Protein AF-A0A2E5C5V2-F1 (afdb_monomer_lite)

Foldseek 3Di:
DALVVLQVVCVVVQWHWAQDLLFTAIDHPDDDPPVSVVVCVVCVVRNSVVRVVVVVVQQDDPQLLVLLVVVCVLVVPPDPVVSVVLSVCVSVDVVSSVVSVVVSVVVVDDDDDDPDDDHDHPPPVPPPLCVLPPPAPDDPVRVVVLVVLCPPDRSVVSNVLSPQLSVQLCVQLVVDPDVVCSNVRSNVRSVVVSVVVSVVVVVVVDDDDDD

Secondary structure (DSSP, 8-state):
--HHHHHHHHHHTT-EEEEETTEEEEE-SSPPPHHHHHHHHHTHHHHHHHHHHHHTTSSS-HHHHHHHHHHHHHTT---HHHHHHHHHHHHH-HHHHHHHHHHHHHTT-------------S------GGGGGTTS---HHHHHHHHHHHTT--HHHHHHHHHHHHHHHHHHHHH-SSGGGHHHHHHHHHHHHHHHHHHHHHHTT------

Radius of gyration: 23.19 Å; chains: 1; bounding box: 58×65×53 Å

pLDDT: mean 73.58, std 15.66, range [34.28, 95.38]

Structure (mmCIF, N/CA/C/O backbone):
data_AF-A0A2E5C5V2-F1
#
_entry.id   AF-A0A2E5C5V2-F1
#
loop_
_atom_site.group_PDB
_atom_site.id
_atom_site.type_symbol
_atom_site.label_atom_id
_atom_site.label_alt_id
_atom_site.label_comp_id
_atom_site.label_asym_id
_atom_site.label_entity_id
_atom_site.label_seq_id
_atom_site.pdbx_PDB_ins_code
_atom_site.Cartn_x
_atom_site.Cartn_y
_atom_site.Cartn_z
_atom_site.occupancy
_atom_site.B_iso_or_equiv
_atom_site.auth_seq_id
_atom_site.auth_comp_id
_atom_site.auth_asym_id
_atom_site.auth_atom_id
_atom_site.pdbx_PDB_model_num
ATOM 1 N N . MET A 1 1 ? 13.214 -17.938 -28.713 1.00 65.00 1 MET A N 1
ATOM 2 C CA . MET A 1 1 ? 13.436 -16.474 -28.648 1.00 65.00 1 MET A CA 1
ATOM 3 C C . MET A 1 1 ? 14.375 -16.222 -27.473 1.00 65.00 1 MET A C 1
ATOM 5 O O . MET A 1 1 ? 14.257 -16.965 -26.513 1.00 65.00 1 MET A O 1
ATOM 9 N N . SER A 1 2 ? 15.352 -15.311 -27.547 1.00 83.56 2 SER A N 1
ATOM 10 C CA . SER A 1 2 ? 16.308 -15.123 -26.435 1.00 83.56 2 SER A CA 1
ATOM 11 C C . SER A 1 2 ? 15.702 -14.307 -25.287 1.00 83.56 2 SER A C 1
ATOM 13 O O . SER A 1 2 ? 14.801 -13.499 -25.514 1.00 83.56 2 SER A O 1
ATOM 15 N N . ALA A 1 3 ? 16.231 -14.468 -24.069 1.00 80.06 3 ALA A N 1
ATOM 16 C CA . ALA A 1 3 ? 15.817 -13.693 -22.896 1.00 80.06 3 ALA A CA 1
ATOM 17 C C . ALA A 1 3 ? 15.860 -12.170 -23.133 1.00 80.06 3 ALA A C 1
ATOM 19 O O . ALA A 1 3 ? 14.873 -11.489 -22.871 1.00 80.06 3 ALA A O 1
ATOM 20 N N . GLN A 1 4 ? 16.944 -11.636 -23.716 1.00 78.81 4 GLN A N 1
ATOM 21 C CA . GLN A 1 4 ? 17.020 -10.217 -24.099 1.00 78.81 4 GLN A CA 1
ATOM 22 C C . GLN A 1 4 ? 15.930 -9.801 -25.095 1.00 78.81 4 GLN A C 1
ATOM 24 O O . GLN A 1 4 ? 15.395 -8.703 -24.982 1.00 78.81 4 GLN A O 1
ATOM 29 N N . ALA A 1 5 ? 15.587 -10.655 -26.063 1.00 84.19 5 ALA A N 1
ATOM 30 C CA . ALA A 1 5 ? 14.546 -10.337 -27.036 1.00 84.19 5 ALA A CA 1
ATOM 31 C C . ALA A 1 5 ? 13.152 -10.300 -26.391 1.00 84.19 5 ALA A C 1
ATOM 33 O O . ALA A 1 5 ? 12.324 -9.489 -26.794 1.00 84.19 5 ALA A O 1
ATOM 34 N N . LEU A 1 6 ? 12.899 -11.135 -25.378 1.00 84.88 6 LEU A N 1
ATOM 35 C CA . LEU A 1 6 ? 11.653 -11.116 -24.604 1.00 84.88 6 LEU A CA 1
ATOM 36 C C . LEU A 1 6 ? 11.567 -9.903 -23.673 1.00 84.88 6 LEU A C 1
ATOM 38 O O . LEU A 1 6 ? 10.506 -9.290 -23.583 1.00 84.88 6 LEU A O 1
ATOM 42 N N . ILE A 1 7 ? 12.681 -9.510 -23.050 1.00 83.62 7 ILE A N 1
ATOM 43 C CA . ILE A 1 7 ? 12.764 -8.275 -22.257 1.00 83.62 7 ILE A CA 1
ATOM 44 C C . ILE A 1 7 ? 12.484 -7.058 -23.151 1.00 83.62 7 ILE A C 1
ATOM 46 O O . ILE A 1 7 ? 11.590 -6.275 -22.849 1.00 83.62 7 ILE A O 1
ATOM 50 N N . ALA A 1 8 ? 13.143 -6.959 -24.309 1.00 83.88 8 ALA A N 1
ATOM 51 C CA . ALA A 1 8 ? 12.910 -5.876 -25.265 1.00 83.88 8 ALA A CA 1
ATOM 52 C C . ALA A 1 8 ? 11.478 -5.882 -25.840 1.00 83.88 8 ALA A C 1
ATOM 54 O O . ALA A 1 8 ? 10.891 -4.824 -26.067 1.00 83.88 8 ALA A O 1
ATOM 55 N N . LYS A 1 9 ? 10.886 -7.066 -26.063 1.00 84.94 9 LYS A N 1
ATOM 56 C CA . LYS A 1 9 ? 9.483 -7.209 -26.493 1.00 84.94 9 LYS A CA 1
ATOM 57 C C . LYS A 1 9 ? 8.515 -6.698 -25.422 1.00 84.94 9 LYS A C 1
ATOM 59 O O . LYS A 1 9 ? 7.546 -6.031 -25.776 1.00 84.94 9 LYS A O 1
ATOM 64 N N . ALA A 1 10 ? 8.775 -6.980 -24.145 1.00 81.25 10 ALA A N 1
ATOM 65 C CA . ALA A 1 10 ? 7.986 -6.457 -23.033 1.00 81.25 10 ALA A CA 1
ATOM 66 C C . ALA A 1 10 ? 8.118 -4.926 -22.927 1.00 81.25 10 ALA A C 1
ATOM 68 O O . ALA A 1 10 ? 7.105 -4.226 -22.872 1.00 81.25 10 ALA A O 1
ATOM 69 N N . GLU A 1 11 ? 9.337 -4.387 -23.022 1.00 81.56 11 GLU A N 1
ATOM 70 C CA . GLU A 1 11 ? 9.588 -2.939 -22.988 1.00 81.56 11 GLU A CA 1
ATOM 71 C C . GLU A 1 11 ? 8.891 -2.200 -24.138 1.00 81.56 11 GLU A C 1
ATOM 73 O O . GLU A 1 11 ? 8.255 -1.169 -23.918 1.00 81.56 11 GLU A O 1
ATOM 78 N N . ALA A 1 12 ? 8.919 -2.757 -25.353 1.00 83.19 12 ALA A N 1
ATOM 79 C CA . ALA A 1 12 ? 8.212 -2.203 -26.510 1.00 83.19 12 ALA A CA 1
ATOM 80 C C . ALA A 1 12 ? 6.684 -2.146 -26.318 1.00 83.19 12 ALA A C 1
ATOM 82 O O . ALA A 1 12 ? 6.000 -1.362 -26.977 1.00 83.19 12 ALA A O 1
ATOM 83 N N . GLN A 1 13 ? 6.143 -2.958 -25.405 1.00 78.75 13 GLN A N 1
ATOM 84 C CA . GLN A 1 13 ? 4.732 -2.958 -25.014 1.00 78.75 13 GLN A CA 1
ATOM 85 C C . GLN A 1 13 ? 4.456 -2.094 -23.771 1.00 78.75 13 GLN A C 1
ATOM 87 O O . GLN A 1 13 ? 3.321 -2.049 -23.292 1.00 78.75 13 GLN A O 1
ATOM 92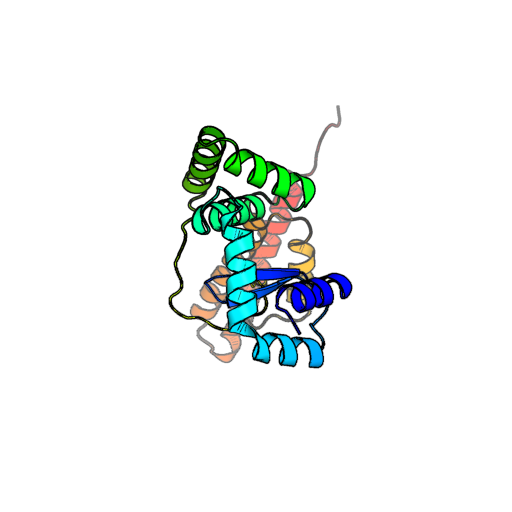 N N . GLY A 1 14 ? 5.464 -1.376 -23.264 1.00 72.69 14 GLY A N 1
ATOM 93 C CA . GLY A 1 14 ? 5.367 -0.557 -22.056 1.00 72.69 14 GLY A CA 1
ATOM 94 C C . GLY A 1 14 ? 5.328 -1.386 -20.773 1.00 72.69 14 GLY A C 1
ATOM 95 O O . GLY A 1 14 ? 4.664 -0.994 -19.812 1.00 72.69 14 GLY A O 1
ATOM 96 N N . ILE A 1 15 ? 5.970 -2.557 -20.775 1.00 77.88 15 ILE A N 1
ATOM 97 C CA . ILE A 1 15 ? 6.042 -3.480 -19.644 1.00 77.88 15 ILE A CA 1
ATOM 98 C C . ILE A 1 15 ? 7.504 -3.637 -19.245 1.00 77.88 15 ILE A C 1
ATOM 100 O O . ILE A 1 15 ? 8.296 -4.244 -19.963 1.00 77.88 15 ILE A O 1
ATOM 104 N N . THR A 1 16 ? 7.856 -3.122 -18.074 1.00 78.69 16 THR A N 1
ATOM 105 C CA . THR A 1 16 ? 9.212 -3.251 -17.539 1.00 78.69 16 THR A CA 1
ATOM 106 C C . THR A 1 16 ? 9.294 -4.517 -16.701 1.00 78.69 16 THR A C 1
ATOM 108 O O . THR A 1 16 ? 8.594 -4.641 -15.698 1.00 78.69 16 THR A O 1
ATOM 111 N N . LEU A 1 17 ? 10.145 -5.466 -17.092 1.00 80.00 17 LEU A N 1
ATOM 112 C CA . LEU A 1 17 ? 10.389 -6.684 -16.316 1.00 80.00 17 LEU A CA 1
ATOM 113 C C . LEU A 1 17 ? 11.481 -6.437 -15.272 1.00 80.00 17 LEU A C 1
ATOM 115 O O . LEU A 1 17 ? 12.514 -5.843 -15.573 1.00 80.00 17 LEU A O 1
ATOM 119 N N . ARG A 1 18 ? 11.282 -6.927 -14.050 1.00 78.06 18 ARG A N 1
ATOM 120 C CA . ARG A 1 18 ? 12.258 -6.851 -12.957 1.00 78.06 18 ARG A CA 1
ATOM 121 C C . ARG A 1 18 ? 12.375 -8.186 -12.244 1.00 78.06 18 ARG A C 1
ATOM 123 O O . ARG A 1 18 ? 11.461 -9.006 -12.280 1.00 78.06 18 ARG A O 1
ATOM 130 N N . LEU A 1 19 ? 13.502 -8.391 -11.568 1.00 72.25 19 LEU A N 1
ATOM 131 C CA . LEU A 1 19 ? 13.646 -9.497 -10.632 1.00 72.25 19 LEU A CA 1
ATOM 132 C C . LEU A 1 19 ? 13.196 -9.037 -9.239 1.00 72.25 19 LEU A C 1
ATOM 134 O O . LEU A 1 19 ? 13.766 -8.098 -8.692 1.00 72.25 19 LEU A O 1
ATOM 138 N N . GLN A 1 20 ? 12.207 -9.708 -8.656 1.00 64.19 20 GLN A N 1
ATOM 139 C CA . GLN A 1 20 ? 11.743 -9.468 -7.290 1.00 64.19 20 GLN A CA 1
ATOM 140 C C . GLN A 1 20 ? 11.714 -10.802 -6.547 1.00 64.19 20 GLN A C 1
ATOM 142 O O . GLN A 1 20 ? 11.046 -11.734 -6.987 1.00 64.19 20 GLN A O 1
ATOM 147 N N . ALA A 1 21 ? 12.482 -10.921 -5.458 1.00 61.06 21 ALA A N 1
ATOM 148 C CA . ALA A 1 21 ? 12.608 -12.158 -4.674 1.00 61.06 21 ALA A CA 1
ATOM 149 C C . ALA A 1 21 ? 12.906 -13.420 -5.527 1.00 61.06 21 ALA A C 1
ATOM 151 O O . ALA A 1 21 ? 12.354 -14.493 -5.302 1.00 61.06 21 ALA A O 1
ATOM 152 N N . GLY A 1 22 ? 13.749 -13.288 -6.562 1.00 62.47 22 GLY A N 1
ATOM 153 C CA . GLY A 1 22 ? 14.094 -14.392 -7.472 1.00 62.47 22 GLY A CA 1
ATOM 154 C C . GLY A 1 22 ? 13.018 -14.745 -8.510 1.00 62.47 22 GLY A C 1
ATOM 155 O O . GLY A 1 22 ? 13.189 -15.695 -9.275 1.00 62.47 22 GLY A O 1
ATOM 156 N N . ALA A 1 23 ? 11.928 -13.979 -8.576 1.00 64.69 23 ALA A N 1
ATOM 157 C CA . ALA A 1 23 ? 10.864 -14.130 -9.558 1.00 64.69 23 ALA A CA 1
ATOM 158 C C . ALA A 1 23 ? 10.863 -12.982 -10.576 1.00 64.69 23 ALA A C 1
ATOM 160 O O . ALA A 1 23 ? 11.344 -11.883 -10.305 1.00 64.69 23 ALA A O 1
ATOM 161 N N . ILE A 1 24 ? 10.299 -13.248 -11.755 1.00 75.94 24 ILE A N 1
ATOM 162 C CA . ILE A 1 24 ? 10.039 -12.220 -12.766 1.00 75.94 24 ILE A CA 1
ATOM 163 C C . ILE A 1 24 ? 8.776 -11.479 -12.333 1.00 75.94 24 ILE A C 1
ATOM 165 O O . ILE A 1 24 ? 7.694 -12.065 -12.302 1.00 75.94 24 ILE A O 1
ATOM 169 N N . ALA A 1 25 ? 8.931 -10.207 -12.002 1.00 76.06 25 ALA A N 1
ATOM 170 C CA . ALA A 1 25 ? 7.846 -9.273 -11.767 1.00 76.06 25 ALA A CA 1
ATOM 171 C C . ALA A 1 25 ? 7.780 -8.279 -12.934 1.00 76.06 25 ALA A C 1
ATOM 173 O O . ALA A 1 25 ? 8.757 -8.101 -13.664 1.00 76.06 25 ALA A O 1
ATOM 174 N N . TRP A 1 26 ? 6.633 -7.635 -13.130 1.00 75.69 26 TRP A N 1
ATOM 175 C CA . TRP A 1 26 ? 6.480 -6.612 -14.161 1.00 75.69 26 TRP A CA 1
ATOM 176 C C . TRP A 1 26 ? 5.834 -5.346 -13.608 1.00 75.69 26 TRP A C 1
ATOM 178 O O . TRP A 1 26 ? 4.956 -5.404 -12.748 1.00 75.69 26 TRP A O 1
ATOM 188 N N . GLU A 1 27 ? 6.260 -4.210 -14.147 1.00 66.94 27 GLU A N 1
ATOM 189 C CA . GLU A 1 27 ? 5.758 -2.874 -13.854 1.00 66.94 27 GLU A CA 1
ATOM 190 C C . GLU A 1 27 ? 5.157 -2.295 -15.140 1.00 66.94 27 GLU A C 1
ATOM 192 O O . GLU A 1 27 ? 5.843 -2.139 -16.152 1.00 66.94 27 GLU A O 1
ATOM 197 N N . SER A 1 28 ? 3.846 -2.050 -15.135 1.00 64.75 28 SER A N 1
ATOM 198 C CA . SER A 1 28 ? 3.128 -1.468 -16.270 1.00 64.75 28 SER A CA 1
ATOM 199 C C . SER A 1 28 ? 1.751 -0.958 -15.851 1.00 64.75 28 SER A C 1
ATOM 201 O O . SER A 1 28 ? 1.117 -1.514 -14.955 1.00 64.75 28 SER A O 1
ATOM 203 N N . HIS A 1 29 ? 1.239 0.048 -16.563 1.00 55.34 29 HIS A N 1
ATOM 204 C CA . HIS A 1 29 ? -0.167 0.464 -16.485 1.00 55.34 29 HIS A CA 1
ATOM 205 C C . HIS A 1 29 ? -1.116 -0.469 -17.255 1.00 55.34 29 HIS A C 1
ATOM 207 O O . HIS A 1 29 ? -2.324 -0.232 -17.293 1.00 55.34 29 HIS A O 1
ATOM 213 N N . ARG A 1 30 ? -0.582 -1.498 -17.923 1.00 55.12 30 ARG A N 1
ATOM 214 C CA . ARG A 1 30 ? -1.336 -2.454 -18.734 1.00 55.12 30 ARG A CA 1
ATOM 215 C C . ARG A 1 30 ? -1.001 -3.875 -18.304 1.00 55.12 30 ARG A C 1
ATOM 217 O O . ARG A 1 30 ? 0.121 -4.169 -17.902 1.00 55.12 30 ARG A O 1
ATOM 224 N N . LEU A 1 31 ? -1.984 -4.762 -18.403 1.00 63.44 31 LEU A N 1
ATOM 225 C CA . LEU A 1 31 ? -1.740 -6.186 -18.212 1.00 63.44 31 LEU A CA 1
ATOM 226 C C . LEU A 1 31 ? -0.882 -6.713 -19.372 1.00 63.44 31 LEU A C 1
ATOM 228 O O . LEU A 1 31 ? -1.171 -6.373 -20.525 1.00 63.44 31 LEU A O 1
ATOM 232 N N . PRO A 1 32 ? 0.148 -7.532 -19.093 1.00 75.94 32 PRO A N 1
ATOM 233 C CA . PRO A 1 32 ? 0.865 -8.243 -20.135 1.00 75.94 32 PRO A CA 1
ATOM 234 C C . PRO A 1 32 ? -0.107 -9.094 -20.959 1.00 75.94 32 PRO A C 1
ATOM 236 O O . PRO A 1 32 ? -0.931 -9.790 -20.364 1.00 75.94 32 PRO A O 1
ATOM 239 N N . PRO A 1 33 ? -0.036 -9.060 -22.300 1.00 79.69 33 PRO A N 1
ATOM 240 C CA . PRO A 1 33 ? -0.841 -9.944 -23.132 1.00 79.69 33 PRO A CA 1
ATOM 241 C C . PRO A 1 33 ? -0.571 -11.414 -22.799 1.00 79.69 33 PRO A C 1
ATOM 243 O O . PRO A 1 33 ? 0.568 -11.780 -22.504 1.00 79.69 33 PRO A O 1
ATOM 246 N N . ASP A 1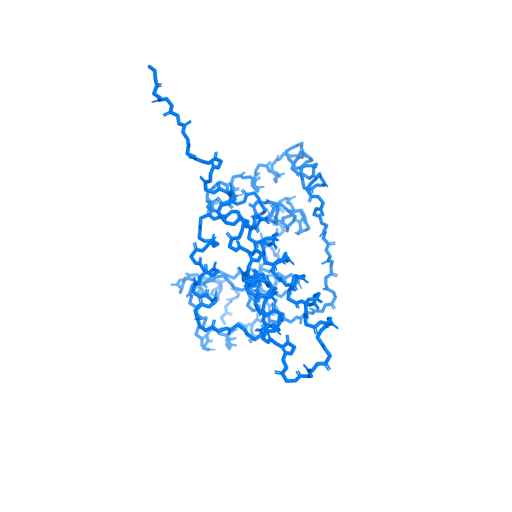 34 ? -1.587 -12.267 -22.917 1.00 75.44 34 ASP A N 1
ATOM 247 C CA . ASP A 1 34 ? -1.479 -13.699 -22.594 1.00 75.44 34 ASP A CA 1
ATOM 248 C C . ASP A 1 34 ? -0.352 -14.401 -23.369 1.00 75.44 34 ASP A C 1
ATOM 250 O O . ASP A 1 34 ? 0.333 -15.273 -22.837 1.00 75.44 34 ASP A O 1
ATOM 254 N N . GLU A 1 35 ? -0.105 -13.974 -24.610 1.00 80.94 35 GLU A N 1
ATOM 255 C CA . GLU A 1 35 ? 1.000 -14.462 -25.439 1.00 80.94 35 GLU A CA 1
ATOM 256 C C . GLU A 1 35 ? 2.369 -14.136 -24.819 1.00 80.94 35 GLU A C 1
ATOM 258 O O . GLU A 1 35 ? 3.244 -14.998 -24.754 1.00 80.94 35 GLU A O 1
ATOM 263 N N . LEU A 1 36 ? 2.537 -12.921 -24.286 1.00 80.00 36 LEU A N 1
ATOM 264 C CA . LEU A 1 36 ? 3.759 -12.520 -23.593 1.00 80.00 36 LEU A CA 1
ATOM 265 C C . LEU A 1 36 ? 3.920 -13.309 -22.287 1.00 80.00 36 LEU A C 1
ATOM 267 O O . LEU A 1 36 ? 5.016 -13.769 -21.989 1.00 80.00 36 LEU A O 1
ATOM 271 N N . LEU A 1 37 ? 2.842 -13.534 -21.531 1.00 78.75 37 LEU A N 1
ATOM 272 C CA . LEU A 1 37 ? 2.888 -14.352 -20.312 1.00 78.75 37 LEU A CA 1
ATOM 273 C C . LEU A 1 37 ? 3.291 -15.803 -20.600 1.00 78.75 37 LEU A C 1
ATOM 275 O O . LEU A 1 37 ? 4.118 -16.362 -19.878 1.00 78.75 37 LEU A O 1
ATOM 279 N N . ALA A 1 38 ? 2.747 -16.400 -21.662 1.00 77.44 38 ALA A N 1
ATOM 280 C CA . ALA A 1 38 ? 3.094 -17.754 -22.082 1.00 77.44 38 ALA A CA 1
ATOM 281 C C . ALA A 1 38 ? 4.575 -17.861 -22.483 1.00 77.44 38 ALA A C 1
ATOM 283 O O . ALA A 1 38 ? 5.263 -18.803 -22.081 1.00 77.44 38 ALA A O 1
ATOM 284 N N . GLU A 1 39 ? 5.094 -16.871 -23.212 1.00 82.38 39 GLU A N 1
ATOM 285 C CA . GLU A 1 39 ? 6.507 -16.806 -23.595 1.00 82.38 39 GLU A CA 1
ATOM 286 C C . GLU A 1 39 ? 7.438 -16.585 -22.390 1.00 82.38 39 GLU A C 1
ATOM 288 O O . GLU A 1 39 ? 8.470 -17.252 -22.275 1.00 82.38 39 GLU A O 1
ATOM 293 N N . LEU A 1 40 ? 7.070 -15.698 -21.457 1.00 82.06 40 LEU A N 1
ATOM 294 C CA . LEU A 1 40 ? 7.826 -15.458 -20.222 1.00 82.06 40 LEU A CA 1
ATOM 295 C C . LEU A 1 40 ? 7.867 -16.707 -19.331 1.00 82.06 40 LEU A C 1
ATOM 297 O O . LEU A 1 40 ? 8.902 -17.007 -18.734 1.00 82.06 40 LEU A O 1
ATOM 301 N N . ALA A 1 41 ? 6.765 -17.459 -19.262 1.00 79.69 41 ALA A N 1
ATOM 302 C CA . ALA A 1 41 ? 6.703 -18.720 -18.531 1.00 79.69 41 ALA A CA 1
ATOM 303 C C . ALA A 1 41 ? 7.585 -19.801 -19.177 1.00 79.69 41 ALA A C 1
ATOM 305 O O . ALA A 1 41 ? 8.306 -20.504 -18.466 1.00 79.69 41 ALA A O 1
ATOM 306 N N . ALA A 1 42 ? 7.574 -19.904 -20.510 1.00 81.31 42 ALA A N 1
ATOM 307 C CA . ALA A 1 42 ? 8.377 -20.875 -21.254 1.00 81.31 42 ALA A CA 1
ATOM 308 C C . ALA A 1 42 ? 9.892 -20.625 -21.138 1.00 81.31 42 ALA A C 1
ATOM 310 O O . ALA A 1 42 ? 10.671 -21.576 -21.132 1.00 81.31 42 ALA A O 1
ATOM 311 N N . HIS A 1 43 ? 10.310 -19.362 -20.999 1.00 82.75 43 HIS A N 1
ATOM 312 C CA . HIS A 1 43 ? 11.721 -18.951 -20.950 1.00 82.75 43 HIS A CA 1
ATOM 313 C C . HIS A 1 43 ? 12.168 -18.426 -19.573 1.00 82.75 43 HIS A C 1
ATOM 315 O O . HIS A 1 43 ? 13.163 -17.705 -19.456 1.00 82.75 43 HIS A O 1
ATOM 321 N N . LYS A 1 44 ? 11.446 -18.797 -18.507 1.00 79.12 44 LYS A N 1
ATOM 322 C CA . LYS A 1 44 ? 11.605 -18.245 -17.152 1.00 79.12 44 LYS A CA 1
ATOM 323 C C . LYS A 1 44 ? 13.047 -18.261 -16.636 1.00 79.12 44 LYS A C 1
ATOM 325 O O . LYS A 1 44 ? 13.521 -17.249 -16.131 1.00 79.12 44 LYS A O 1
ATOM 330 N N . SER A 1 45 ? 13.742 -19.393 -16.730 1.00 75.12 45 SER A N 1
ATOM 331 C CA . SER A 1 45 ? 15.104 -19.554 -16.196 1.00 75.12 45 SER A CA 1
ATOM 332 C C . SER A 1 45 ? 16.119 -18.650 -16.899 1.00 75.12 45 SER A C 1
ATOM 334 O O . SER A 1 45 ? 16.953 -18.031 -16.240 1.00 75.12 45 SER A O 1
ATOM 336 N N . GLU A 1 46 ? 16.018 -18.524 -18.221 1.00 81.12 46 GLU A N 1
ATOM 337 C CA . GLU A 1 46 ? 16.892 -17.668 -19.027 1.00 81.12 46 GLU A CA 1
ATOM 338 C C . GLU A 1 46 ? 16.648 -16.181 -18.738 1.00 81.12 46 GLU A C 1
ATOM 340 O O . GLU A 1 46 ? 17.598 -15.406 -18.629 1.00 81.12 46 GLU A O 1
ATOM 345 N N . ILE A 1 47 ? 15.384 -15.784 -18.555 1.00 81.38 47 ILE A N 1
ATOM 346 C CA . ILE A 1 47 ? 15.009 -14.403 -18.220 1.00 81.38 47 ILE A CA 1
ATOM 347 C C . ILE A 1 47 ? 15.449 -14.047 -16.801 1.00 81.38 47 ILE A C 1
ATOM 349 O O . ILE A 1 47 ? 16.026 -12.983 -16.600 1.00 81.38 47 ILE A O 1
ATOM 353 N N . VAL A 1 48 ? 15.241 -14.936 -15.825 1.00 78.00 48 VAL A N 1
ATOM 354 C CA . VAL A 1 48 ? 15.732 -14.742 -14.451 1.00 78.00 48 VAL A CA 1
ATOM 355 C C . VAL A 1 48 ? 17.245 -14.555 -14.448 1.00 78.00 48 VAL A C 1
ATOM 357 O O . VAL A 1 48 ? 17.737 -13.632 -13.809 1.00 78.00 48 VAL A O 1
ATOM 360 N N . PHE A 1 49 ? 17.983 -15.374 -15.199 1.00 74.38 49 PHE A N 1
ATOM 361 C CA . PHE A 1 49 ? 19.435 -15.252 -15.303 1.00 74.38 49 PHE A CA 1
ATOM 362 C C . PHE A 1 49 ? 19.873 -13.939 -15.974 1.00 74.38 49 PHE A C 1
ATOM 364 O O . PHE A 1 49 ? 20.805 -13.288 -15.503 1.00 74.38 49 PHE A O 1
ATOM 371 N N . ALA A 1 50 ? 19.193 -13.513 -17.042 1.00 77.94 50 ALA A N 1
ATOM 372 C CA . ALA A 1 50 ? 19.481 -12.250 -17.722 1.00 77.94 50 ALA A CA 1
ATOM 373 C C . ALA A 1 50 ? 19.170 -11.024 -16.843 1.00 77.94 50 ALA A C 1
ATOM 375 O O . ALA A 1 50 ? 19.984 -10.104 -16.760 1.00 77.94 50 ALA A O 1
ATOM 376 N N . LEU A 1 51 ? 18.030 -11.032 -16.146 1.00 75.31 51 LEU A N 1
ATOM 377 C CA . LEU A 1 51 ? 17.643 -9.979 -15.207 1.00 75.31 51 LEU A CA 1
ATOM 378 C C . LEU A 1 51 ? 18.560 -9.956 -13.981 1.00 75.31 51 LEU A C 1
ATOM 380 O O . LEU A 1 51 ? 18.941 -8.879 -13.538 1.00 75.31 51 LEU A O 1
ATOM 384 N N . ALA A 1 52 ? 18.967 -11.117 -13.460 1.00 68.00 52 ALA A N 1
ATOM 385 C CA . ALA A 1 52 ? 19.931 -11.208 -12.367 1.00 68.00 52 ALA A CA 1
ATOM 386 C C . ALA A 1 52 ? 21.287 -10.617 -12.768 1.00 68.00 52 ALA A C 1
ATOM 388 O O . ALA A 1 52 ? 21.820 -9.810 -12.015 1.00 68.00 52 ALA A O 1
ATOM 389 N N . GLN A 1 53 ? 21.797 -10.937 -13.965 1.00 66.88 53 GLN A N 1
ATOM 390 C CA . GLN A 1 53 ? 23.037 -10.347 -14.483 1.00 66.88 53 GLN A CA 1
ATOM 391 C C . GLN A 1 53 ? 22.951 -8.822 -14.627 1.00 66.88 53 GLN A C 1
ATOM 393 O O . GLN A 1 53 ? 23.885 -8.116 -14.244 1.00 66.88 53 GLN A O 1
ATOM 398 N N . ALA A 1 54 ? 21.824 -8.310 -15.130 1.00 63.12 54 ALA A N 1
ATOM 399 C CA . ALA A 1 54 ? 21.574 -6.873 -15.213 1.00 63.12 54 ALA A CA 1
ATOM 400 C C . ALA A 1 54 ? 21.500 -6.212 -13.823 1.00 63.12 54 ALA A C 1
ATOM 402 O O . ALA A 1 54 ? 21.959 -5.085 -13.657 1.00 63.12 54 ALA A O 1
ATOM 403 N N . ASN A 1 55 ? 20.982 -6.921 -12.814 1.00 56.22 55 ASN A N 1
ATOM 404 C CA . ASN A 1 55 ? 20.869 -6.425 -11.442 1.00 56.22 55 ASN A CA 1
ATOM 405 C C . ASN A 1 55 ? 22.208 -6.472 -10.681 1.00 56.22 55 ASN A C 1
ATOM 407 O O . ASN A 1 55 ? 22.499 -5.565 -9.911 1.00 56.22 55 ASN A O 1
ATOM 411 N N . THR A 1 56 ? 23.075 -7.459 -10.946 1.00 49.88 56 THR A N 1
ATOM 412 C CA . THR A 1 56 ? 24.455 -7.513 -10.409 1.00 49.88 56 THR A CA 1
ATOM 413 C C . THR A 1 56 ? 25.376 -6.409 -10.929 1.00 49.88 56 THR A C 1
ATOM 415 O O . THR A 1 56 ? 26.463 -6.223 -10.391 1.00 49.88 56 THR A O 1
ATOM 418 N N . LEU A 1 57 ? 24.964 -5.665 -11.959 1.00 50.28 57 LEU A N 1
ATOM 419 C CA . LEU A 1 57 ? 25.661 -4.452 -12.396 1.00 50.28 57 LEU A CA 1
ATOM 420 C C . LEU A 1 57 ? 25.257 -3.213 -11.575 1.00 50.28 57 LEU A C 1
ATOM 422 O O . LEU A 1 57 ? 25.835 -2.144 -11.770 1.00 50.28 57 LEU A O 1
ATOM 426 N N . SER A 1 58 ? 24.299 -3.346 -10.649 1.00 52.00 58 SER A N 1
ATOM 427 C CA . SER A 1 58 ? 23.979 -2.330 -9.649 1.00 52.00 58 SER A CA 1
ATOM 428 C C . SER A 1 58 ? 24.834 -2.564 -8.393 1.00 52.00 58 SER A C 1
ATOM 430 O O . SER A 1 58 ? 24.774 -3.650 -7.822 1.00 52.00 58 SER A O 1
ATOM 432 N N . PRO A 1 59 ? 25.637 -1.585 -7.934 1.00 63.81 59 PRO A N 1
ATOM 433 C CA . PRO A 1 59 ? 26.498 -1.759 -6.760 1.00 63.81 59 PRO A CA 1
ATOM 434 C C . PRO A 1 59 ? 25.752 -1.798 -5.413 1.00 63.81 59 PRO A C 1
ATOM 436 O O . PRO A 1 59 ? 26.383 -2.001 -4.380 1.00 63.81 59 PRO A O 1
ATOM 439 N N . LEU A 1 60 ? 24.427 -1.616 -5.410 1.00 68.25 60 LEU A N 1
ATOM 440 C CA . LEU A 1 60 ? 23.582 -1.782 -4.224 1.00 68.25 60 LEU A CA 1
ATOM 441 C C . LEU A 1 60 ? 23.111 -3.228 -4.098 1.00 68.25 60 LEU A C 1
ATOM 443 O O . LEU A 1 60 ? 22.707 -3.839 -5.089 1.00 68.25 60 LEU A O 1
ATOM 447 N N . SER A 1 61 ? 23.088 -3.751 -2.871 1.00 74.06 61 SER A N 1
ATOM 448 C CA . SER A 1 61 ? 22.437 -5.033 -2.615 1.00 74.06 61 SER A CA 1
ATOM 449 C C . SER A 1 61 ? 20.928 -4.941 -2.887 1.00 74.06 61 SER A C 1
ATOM 451 O O . SER A 1 61 ? 20.333 -3.858 -2.879 1.00 74.06 61 SER A O 1
ATOM 453 N N . THR A 1 62 ? 20.287 -6.087 -3.124 1.00 64.75 62 THR A N 1
ATOM 454 C CA . THR A 1 62 ? 18.824 -6.164 -3.266 1.00 64.75 62 THR A CA 1
ATOM 455 C C . THR A 1 62 ? 18.115 -5.571 -2.047 1.00 64.75 62 THR A C 1
ATOM 457 O O . THR A 1 62 ? 17.117 -4.871 -2.203 1.00 64.75 62 THR A O 1
ATOM 460 N N . ASP A 1 63 ? 18.658 -5.803 -0.852 1.00 67.75 63 ASP A N 1
ATOM 461 C CA . ASP A 1 63 ? 18.076 -5.347 0.409 1.00 67.75 63 ASP A CA 1
ATOM 462 C C . ASP A 1 63 ? 18.197 -3.829 0.563 1.00 67.75 63 ASP A C 1
ATOM 464 O O . ASP A 1 63 ? 17.207 -3.172 0.887 1.00 67.75 63 ASP A O 1
ATOM 468 N N . ASP A 1 64 ? 19.358 -3.257 0.227 1.00 76.19 64 ASP A N 1
ATOM 469 C CA . ASP A 1 64 ? 19.562 -1.803 0.228 1.00 76.19 64 ASP A CA 1
ATOM 470 C C . ASP A 1 64 ? 18.621 -1.119 -0.765 1.00 76.19 64 ASP A C 1
ATOM 472 O O . ASP A 1 64 ? 17.992 -0.109 -0.458 1.00 76.19 64 ASP A O 1
ATOM 476 N N . ASN A 1 65 ? 18.475 -1.692 -1.960 1.00 75.31 65 ASN A N 1
ATOM 477 C CA . ASN A 1 65 ? 17.596 -1.153 -2.991 1.00 75.31 65 ASN A CA 1
ATOM 478 C C . ASN A 1 65 ? 16.123 -1.180 -2.541 1.00 75.31 65 ASN A C 1
ATOM 480 O O . ASN A 1 65 ? 15.408 -0.187 -2.692 1.00 75.31 65 ASN A O 1
ATOM 484 N N . CYS A 1 66 ? 15.680 -2.281 -1.927 1.00 70.88 66 CYS A N 1
ATOM 485 C CA . CYS A 1 66 ? 14.342 -2.397 -1.345 1.00 70.88 66 CYS A CA 1
ATOM 486 C C . CYS A 1 66 ? 14.111 -1.376 -0.223 1.00 70.88 66 CYS A C 1
ATOM 488 O O . CYS A 1 66 ? 13.094 -0.682 -0.232 1.00 70.88 66 CYS A O 1
ATOM 490 N N . ILE A 1 67 ? 15.058 -1.245 0.709 1.00 73.88 67 ILE A N 1
ATOM 491 C CA . ILE A 1 67 ? 14.980 -0.301 1.829 1.00 73.88 67 ILE A CA 1
ATOM 492 C C . ILE A 1 67 ? 14.897 1.146 1.343 1.00 73.88 67 ILE A C 1
ATOM 494 O O . ILE A 1 67 ? 14.043 1.903 1.804 1.00 73.88 67 ILE A O 1
ATOM 498 N N . ILE A 1 68 ? 15.768 1.534 0.409 1.00 76.94 68 ILE A N 1
ATOM 499 C CA . ILE A 1 68 ? 15.821 2.908 -0.093 1.00 76.94 68 ILE A CA 1
ATOM 500 C C . ILE A 1 68 ? 14.509 3.249 -0.798 1.00 76.94 68 ILE A C 1
ATOM 502 O O . ILE A 1 68 ? 13.959 4.323 -0.571 1.00 76.94 68 ILE A O 1
ATOM 506 N N . ASN A 1 69 ? 13.965 2.335 -1.608 1.00 75.88 69 ASN A N 1
ATOM 507 C CA . ASN A 1 69 ? 12.673 2.553 -2.257 1.00 75.88 69 ASN A CA 1
ATOM 508 C C . ASN A 1 69 ? 11.521 2.646 -1.252 1.00 75.88 69 ASN A C 1
ATOM 510 O O . ASN A 1 69 ? 10.701 3.548 -1.382 1.00 75.88 69 ASN A O 1
ATOM 514 N N . ALA A 1 70 ? 11.493 1.790 -0.228 1.00 69.19 70 ALA A N 1
ATOM 515 C CA . ALA A 1 70 ? 10.477 1.855 0.821 1.00 69.19 70 ALA A CA 1
ATOM 516 C C . ALA A 1 70 ? 10.532 3.181 1.598 1.00 69.19 70 ALA A C 1
ATOM 518 O O . ALA A 1 70 ? 9.498 3.754 1.941 1.00 69.19 70 ALA A O 1
ATOM 519 N N . TRP A 1 71 ? 11.734 3.704 1.846 1.00 80.56 71 TRP A N 1
ATOM 520 C CA . TRP A 1 71 ? 11.905 5.019 2.456 1.00 80.56 71 TRP A CA 1
ATOM 521 C C . TRP A 1 71 ? 11.482 6.160 1.527 1.00 80.56 71 TRP A C 1
ATOM 523 O O . TRP A 1 71 ? 10.788 7.069 1.978 1.00 80.56 71 TRP A O 1
ATOM 533 N N . LEU A 1 72 ? 11.821 6.097 0.235 1.00 75.56 72 LEU A N 1
ATOM 534 C CA . LEU A 1 72 ? 11.359 7.067 -0.767 1.00 75.56 72 LEU A CA 1
ATOM 535 C C . LEU A 1 72 ? 9.824 7.091 -0.856 1.00 75.56 72 LEU A C 1
ATOM 537 O O . LEU A 1 72 ? 9.227 8.165 -0.908 1.00 75.56 72 LEU A O 1
ATOM 541 N N . ASP A 1 73 ? 9.183 5.924 -0.788 1.00 72.12 73 ASP A N 1
ATOM 542 C CA . ASP A 1 73 ? 7.723 5.803 -0.727 1.00 72.12 73 ASP A CA 1
ATOM 543 C C . ASP A 1 73 ? 7.162 6.433 0.555 1.00 72.12 73 ASP A C 1
ATOM 545 O O . ASP A 1 73 ? 6.179 7.177 0.507 1.00 72.12 73 ASP A O 1
ATOM 549 N N . LEU A 1 74 ? 7.809 6.189 1.701 1.00 67.31 74 LEU A N 1
ATOM 550 C CA . LEU A 1 74 ? 7.406 6.733 2.998 1.00 67.31 74 LEU A CA 1
ATOM 551 C C . LEU A 1 74 ? 7.438 8.267 3.021 1.00 67.31 74 LEU A C 1
ATOM 553 O O . LEU A 1 74 ? 6.517 8.890 3.552 1.00 67.31 74 LEU A O 1
ATOM 557 N N . ILE A 1 75 ? 8.473 8.878 2.440 1.00 72.56 75 ILE A N 1
ATOM 558 C CA . ILE A 1 75 ? 8.584 10.342 2.350 1.00 72.56 75 ILE A CA 1
ATOM 559 C C . ILE A 1 75 ? 7.746 10.936 1.205 1.00 72.56 75 ILE A C 1
ATOM 561 O O . ILE A 1 75 ? 7.695 12.156 1.054 1.00 72.56 75 ILE A O 1
ATOM 565 N N . GLY A 1 76 ? 7.068 10.096 0.416 1.00 65.25 76 GLY A N 1
ATOM 566 C CA . GLY A 1 76 ? 6.209 10.515 -0.689 1.00 65.25 76 GLY A CA 1
ATOM 567 C C . GLY A 1 76 ? 6.964 10.992 -1.930 1.00 65.25 76 GLY A C 1
ATOM 568 O O . GLY A 1 76 ? 6.387 11.719 -2.743 1.00 65.25 76 GLY A O 1
ATOM 569 N N . GLU A 1 77 ? 8.228 10.597 -2.092 1.00 80.38 77 GLU A N 1
ATOM 570 C CA . GLU A 1 77 ? 9.020 10.912 -3.277 1.00 80.38 77 GLU A CA 1
ATOM 571 C C . GLU A 1 77 ? 8.575 10.024 -4.442 1.00 80.38 77 GLU A C 1
ATOM 573 O O . GLU A 1 77 ? 8.898 8.840 -4.502 1.00 80.38 77 GLU A O 1
ATOM 578 N N . ASN A 1 78 ? 7.801 10.590 -5.364 1.00 67.88 78 ASN A N 1
ATOM 579 C CA . ASN A 1 78 ? 7.220 9.873 -6.500 1.00 67.88 78 ASN A CA 1
ATOM 580 C C . ASN A 1 78 ? 7.855 10.274 -7.840 1.00 67.88 78 ASN A C 1
ATOM 582 O O . ASN A 1 78 ? 7.513 9.692 -8.870 1.00 67.88 78 ASN A O 1
ATOM 586 N N . ASP A 1 79 ? 8.761 11.256 -7.854 1.00 68.75 79 ASP A N 1
ATOM 587 C CA . ASP A 1 79 ? 9.440 11.665 -9.074 1.00 68.75 79 ASP A CA 1
ATOM 588 C C . ASP A 1 79 ? 10.486 10.622 -9.481 1.00 68.75 79 ASP A C 1
ATOM 590 O O . ASP A 1 79 ? 11.442 10.323 -8.762 1.00 68.75 79 ASP A O 1
ATOM 594 N N . PHE A 1 80 ? 10.309 10.052 -10.672 1.00 53.72 80 PHE A N 1
ATOM 595 C CA . PHE A 1 80 ? 11.170 8.984 -11.170 1.00 53.72 80 PHE A CA 1
ATOM 596 C C . PHE A 1 80 ? 12.641 9.410 -11.277 1.00 53.72 80 PHE A C 1
ATOM 598 O O . PHE A 1 80 ? 13.533 8.629 -10.938 1.00 53.72 80 PHE A O 1
ATOM 605 N N . ALA A 1 81 ? 12.909 10.642 -11.723 1.00 56.25 81 ALA A N 1
ATOM 606 C CA . ALA A 1 81 ? 14.274 11.128 -11.889 1.00 56.25 81 ALA A CA 1
ATOM 607 C C . ALA A 1 81 ? 14.954 11.324 -10.528 1.00 56.25 81 ALA A C 1
ATOM 609 O O . ALA A 1 81 ? 16.115 10.946 -10.359 1.00 56.25 81 ALA A O 1
ATOM 610 N N . GLN A 1 82 ? 14.218 11.834 -9.542 1.00 63.91 82 GLN A N 1
ATOM 611 C CA . GLN A 1 82 ? 14.709 12.047 -8.188 1.00 63.91 82 GLN A CA 1
ATOM 612 C C . GLN A 1 82 ? 14.982 10.726 -7.459 1.00 63.91 82 GLN A C 1
ATOM 614 O O . GLN A 1 82 ? 16.035 10.563 -6.838 1.00 63.91 82 GLN A O 1
ATOM 619 N N . ARG A 1 83 ? 14.093 9.738 -7.595 1.00 81.06 83 ARG A N 1
ATOM 620 C CA . ARG A 1 83 ? 14.305 8.388 -7.048 1.00 81.06 83 ARG A CA 1
ATOM 621 C C . ARG A 1 83 ? 15.526 7.714 -7.667 1.00 81.06 83 ARG A C 1
ATOM 623 O O . ARG A 1 83 ? 16.363 7.164 -6.950 1.00 81.06 83 ARG A O 1
ATOM 630 N N . LEU A 1 84 ? 15.660 7.795 -8.992 1.00 68.94 84 LEU A N 1
ATOM 631 C CA . LEU A 1 84 ? 16.809 7.244 -9.706 1.00 68.94 84 LEU A CA 1
ATOM 632 C C . LEU A 1 84 ? 18.112 7.927 -9.275 1.00 68.94 84 LEU A C 1
ATOM 634 O O . LEU A 1 84 ? 19.115 7.249 -9.066 1.00 68.94 84 LEU A O 1
ATOM 638 N N . PHE A 1 85 ? 18.088 9.247 -9.084 1.00 75.19 85 PHE A N 1
ATOM 639 C CA . PHE A 1 85 ? 19.231 10.007 -8.588 1.00 75.19 85 PHE A CA 1
ATOM 640 C C . PHE A 1 85 ? 19.671 9.549 -7.191 1.00 75.19 85 PHE A C 1
ATOM 642 O O . PHE A 1 85 ? 20.863 9.340 -6.969 1.00 75.19 85 PHE A O 1
ATOM 649 N N . VAL A 1 86 ? 18.731 9.353 -6.259 1.00 75.94 86 VAL A N 1
ATOM 650 C CA . VAL A 1 86 ? 19.034 8.862 -4.904 1.00 75.94 86 VAL A CA 1
ATOM 651 C C . VAL A 1 86 ? 19.656 7.467 -4.962 1.00 75.94 86 VAL A C 1
ATOM 653 O O . VAL A 1 86 ? 20.722 7.254 -4.386 1.00 75.94 86 VAL A O 1
ATOM 656 N N . LEU A 1 87 ? 19.057 6.548 -5.724 1.00 80.69 87 LEU A N 1
ATOM 657 C CA . LEU A 1 87 ? 19.578 5.189 -5.894 1.00 80.69 87 LEU A CA 1
ATOM 658 C C . LEU A 1 87 ? 20.986 5.193 -6.500 1.00 80.69 87 LEU A C 1
ATOM 660 O O . LEU A 1 87 ? 21.888 4.562 -5.957 1.00 80.69 87 LEU A O 1
ATOM 664 N N . GLN A 1 88 ? 21.213 5.951 -7.574 1.00 79.75 88 GLN A N 1
ATOM 665 C CA . GLN A 1 88 ? 22.535 6.074 -8.197 1.00 79.75 88 GLN A CA 1
ATOM 666 C C . GLN A 1 88 ? 23.568 6.676 -7.241 1.00 79.75 88 GLN A C 1
ATOM 668 O O . GLN A 1 88 ? 24.719 6.243 -7.217 1.00 79.75 88 GLN A O 1
ATOM 673 N N . ARG A 1 89 ? 23.168 7.657 -6.426 1.00 81.25 89 ARG A N 1
ATOM 674 C CA . ARG A 1 89 ? 24.056 8.304 -5.459 1.00 81.25 89 ARG A CA 1
ATOM 675 C C . ARG A 1 89 ? 24.433 7.374 -4.308 1.00 81.25 89 ARG A C 1
ATOM 677 O O . ARG A 1 89 ? 25.600 7.365 -3.931 1.00 81.25 89 ARG A O 1
ATOM 684 N N . CYS A 1 90 ? 23.497 6.577 -3.794 1.00 83.69 90 CYS A N 1
ATOM 685 C CA . CYS A 1 90 ? 23.784 5.534 -2.805 1.00 83.69 90 CYS A CA 1
ATOM 686 C C . CYS A 1 90 ? 24.669 4.430 -3.399 1.00 83.69 90 CYS A C 1
ATOM 688 O O . CYS A 1 90 ? 25.605 3.978 -2.749 1.00 83.69 90 CYS A O 1
ATOM 690 N N . ALA A 1 91 ? 24.428 4.050 -4.656 1.00 81.12 91 ALA A N 1
ATOM 691 C CA . ALA A 1 91 ? 25.217 3.042 -5.356 1.00 81.12 91 ALA A CA 1
ATOM 692 C C . ALA A 1 91 ? 26.668 3.495 -5.606 1.00 81.12 91 ALA A C 1
ATOM 694 O O . ALA A 1 91 ? 27.602 2.702 -5.518 1.00 81.12 91 ALA A O 1
ATOM 695 N N . ALA A 1 92 ? 26.869 4.781 -5.901 1.00 78.12 92 ALA A N 1
ATOM 696 C CA . ALA A 1 92 ? 28.183 5.356 -6.178 1.00 78.12 92 ALA A CA 1
ATOM 697 C C . ALA A 1 92 ? 28.951 5.805 -4.922 1.00 78.12 92 ALA A C 1
ATOM 699 O O . ALA A 1 92 ? 30.159 6.030 -5.001 1.00 78.12 92 ALA A O 1
ATOM 700 N N . ASN A 1 93 ? 28.277 5.993 -3.781 1.00 80.94 93 ASN A N 1
ATOM 701 C CA . ASN A 1 93 ? 28.883 6.555 -2.577 1.00 80.94 93 ASN A CA 1
ATOM 702 C C . ASN A 1 93 ? 28.403 5.839 -1.296 1.00 80.94 93 ASN A C 1
ATOM 704 O O . ASN A 1 93 ? 27.286 6.096 -0.840 1.00 80.94 93 ASN A O 1
ATOM 708 N N . PRO A 1 94 ? 29.275 5.041 -0.649 1.00 80.88 94 PRO A N 1
ATOM 709 C CA . PRO A 1 94 ? 28.956 4.344 0.597 1.00 80.88 94 PRO A CA 1
ATOM 710 C C . PRO A 1 94 ? 28.490 5.257 1.739 1.00 80.88 94 PRO A C 1
ATOM 712 O O . PRO A 1 94 ? 27.613 4.867 2.500 1.00 80.88 94 PRO A O 1
ATOM 715 N N . LEU A 1 95 ? 29.000 6.492 1.836 1.00 77.00 95 LEU A N 1
ATOM 716 C CA . LEU A 1 95 ? 28.559 7.447 2.865 1.00 77.00 95 LEU A CA 1
ATOM 717 C C . LEU A 1 95 ? 27.141 7.970 2.599 1.00 77.00 95 LEU A C 1
ATOM 719 O O . LEU A 1 95 ? 26.411 8.296 3.531 1.00 77.00 95 LEU A O 1
ATOM 723 N N . ALA A 1 96 ? 26.737 8.062 1.328 1.00 81.25 96 ALA A N 1
ATOM 724 C CA . ALA A 1 96 ? 25.366 8.420 0.974 1.00 81.25 96 ALA A CA 1
ATOM 725 C C . ALA A 1 96 ? 24.401 7.266 1.274 1.00 81.25 96 ALA A C 1
ATOM 727 O O . ALA A 1 96 ? 23.290 7.513 1.734 1.00 81.25 96 ALA A O 1
ATOM 728 N N . LEU A 1 97 ? 24.833 6.022 1.046 1.00 84.12 97 LEU A N 1
ATOM 729 C CA . LEU A 1 97 ? 24.093 4.834 1.466 1.00 84.12 97 LEU A CA 1
ATOM 730 C C . LEU A 1 97 ? 23.926 4.805 2.991 1.00 84.12 97 LEU A C 1
ATOM 732 O O . LEU A 1 97 ? 22.798 4.741 3.463 1.00 84.12 97 LEU A O 1
ATOM 736 N N . GLU A 1 98 ? 25.010 4.943 3.756 1.00 81.19 98 GLU A N 1
ATOM 737 C CA . GLU A 1 98 ? 24.977 4.946 5.225 1.00 81.19 98 GLU A CA 1
ATOM 738 C C . GLU A 1 98 ? 24.052 6.038 5.784 1.00 81.19 98 GLU A C 1
ATOM 740 O O . GLU A 1 98 ? 23.234 5.774 6.663 1.00 81.19 98 GLU A O 1
ATOM 745 N N . TYR A 1 99 ? 24.113 7.246 5.218 1.00 81.50 99 TYR A N 1
ATOM 746 C CA . TYR A 1 99 ? 23.219 8.340 5.589 1.00 81.50 99 TYR A CA 1
ATOM 747 C C . TYR A 1 99 ? 21.740 7.992 5.363 1.00 81.50 99 TYR A C 1
ATOM 749 O O . TYR A 1 99 ? 20.915 8.201 6.251 1.00 81.50 99 TYR A O 1
ATOM 757 N N . VAL A 1 100 ? 21.396 7.438 4.195 1.00 79.56 100 VAL A N 1
ATOM 758 C CA . VAL A 1 100 ? 20.010 7.055 3.884 1.00 79.56 100 VAL A CA 1
ATOM 759 C C . VAL A 1 100 ? 19.550 5.887 4.756 1.00 79.56 100 VAL A C 1
ATOM 761 O O . VAL A 1 100 ? 18.435 5.934 5.265 1.00 79.56 100 VAL A O 1
ATOM 764 N N . LEU A 1 101 ? 20.400 4.886 5.007 1.00 80.31 101 LEU A N 1
ATOM 765 C CA . LEU A 1 101 ? 20.086 3.794 5.936 1.00 80.31 101 LEU A CA 1
ATOM 766 C C . LEU A 1 101 ? 19.862 4.303 7.369 1.00 80.31 101 LEU A C 1
ATOM 768 O O . LEU A 1 101 ? 18.986 3.791 8.061 1.00 80.31 101 LEU A O 1
ATOM 772 N N . GLY A 1 102 ? 20.581 5.344 7.798 1.00 73.00 102 GLY A N 1
ATOM 773 C CA . GLY A 1 102 ? 20.317 6.036 9.063 1.00 73.00 102 GLY A CA 1
ATOM 774 C C . GLY A 1 102 ? 18.915 6.654 9.110 1.00 73.00 102 GLY A C 1
ATOM 775 O O . GLY A 1 102 ? 18.171 6.420 10.058 1.00 73.00 102 GLY A O 1
ATOM 776 N N . LEU A 1 103 ? 18.505 7.356 8.047 1.00 73.75 103 LEU A N 1
ATOM 777 C CA . LEU A 1 103 ? 17.153 7.927 7.941 1.00 73.75 103 LEU A CA 1
ATOM 778 C C . LEU A 1 103 ? 16.054 6.853 7.904 1.00 73.75 103 LEU A C 1
ATOM 780 O O . LEU A 1 103 ? 14.979 7.041 8.473 1.00 73.75 103 LEU A O 1
ATOM 784 N N . VAL A 1 104 ? 16.315 5.728 7.236 1.00 71.69 104 VAL A N 1
ATOM 785 C CA . VAL A 1 104 ? 15.428 4.554 7.196 1.00 71.69 104 VAL A CA 1
ATOM 786 C C . VAL A 1 104 ? 15.259 3.964 8.598 1.00 71.69 104 VAL A C 1
ATOM 788 O O . VAL A 1 104 ? 14.137 3.651 9.002 1.00 71.69 104 VAL A O 1
ATOM 791 N N . ALA A 1 105 ? 16.362 3.809 9.336 1.00 71.50 105 ALA A N 1
ATOM 792 C CA . ALA A 1 105 ? 16.359 3.255 10.684 1.00 71.50 105 ALA A CA 1
ATOM 793 C C . ALA A 1 105 ? 15.599 4.162 11.663 1.00 71.50 105 ALA A C 1
ATOM 795 O O . ALA A 1 105 ? 14.767 3.669 12.425 1.00 71.50 105 ALA A O 1
ATOM 796 N N . ASP A 1 106 ? 15.802 5.480 11.580 1.00 66.25 106 ASP A N 1
ATOM 797 C CA . ASP A 1 106 ? 15.048 6.472 12.360 1.00 66.25 106 ASP A CA 1
ATOM 798 C C . ASP A 1 106 ? 13.544 6.444 12.034 1.00 66.25 106 ASP A C 1
ATOM 800 O O . ASP A 1 106 ? 12.703 6.705 12.897 1.00 66.25 106 ASP A O 1
ATOM 804 N N . ALA A 1 107 ? 13.191 6.079 10.799 1.00 65.81 107 ALA A N 1
ATOM 805 C CA . ALA A 1 107 ? 11.813 5.876 10.366 1.00 65.81 107 ALA A CA 1
ATOM 806 C C . ALA A 1 107 ? 11.217 4.514 10.782 1.00 65.81 107 ALA A C 1
ATOM 808 O O . ALA A 1 107 ? 10.027 4.277 10.564 1.00 65.81 107 ALA A O 1
ATOM 809 N N . GLY A 1 108 ? 12.012 3.621 11.383 1.00 67.75 108 GLY A N 1
ATOM 810 C CA . GLY A 1 108 ? 11.567 2.312 11.868 1.00 67.75 108 GLY A CA 1
ATOM 811 C C . GLY A 1 108 ? 11.268 1.287 10.769 1.00 67.75 108 GLY A C 1
ATOM 812 O O . GLY A 1 108 ? 10.535 0.329 11.017 1.00 67.75 108 GLY A O 1
ATOM 813 N N . LEU A 1 109 ? 11.799 1.475 9.557 1.00 57.56 109 LEU A N 1
ATOM 814 C CA . LEU A 1 109 ? 11.631 0.524 8.457 1.00 57.56 109 LEU A CA 1
ATOM 815 C C . LEU A 1 109 ? 12.575 -0.677 8.632 1.00 57.56 109 LEU A C 1
ATOM 817 O O . LEU A 1 109 ? 13.769 -0.516 8.873 1.00 57.56 109 LEU A O 1
ATOM 821 N N . VAL A 1 110 ? 12.039 -1.889 8.471 1.00 49.66 110 VAL A N 1
ATOM 822 C CA . VAL A 1 110 ? 12.793 -3.151 8.531 1.00 49.66 110 VAL A CA 1
ATOM 823 C C . VAL A 1 110 ? 12.451 -4.036 7.334 1.00 49.66 110 VAL A C 1
ATOM 825 O O . VAL A 1 110 ? 11.300 -4.087 6.901 1.00 49.66 110 VAL A O 1
ATOM 828 N N . VAL A 1 111 ? 13.444 -4.753 6.802 1.00 50.38 111 VAL A N 1
ATOM 829 C CA . VAL A 1 111 ? 13.229 -5.755 5.746 1.00 50.38 111 VAL A CA 1
ATOM 830 C C . VAL A 1 111 ? 12.727 -7.034 6.393 1.00 50.38 111 VAL A C 1
ATOM 832 O O . VAL A 1 111 ? 13.431 -7.656 7.184 1.00 50.38 111 VAL A O 1
ATOM 835 N N . ILE A 1 112 ? 11.508 -7.436 6.044 1.00 42.97 112 ILE A N 1
ATOM 836 C CA . ILE A 1 112 ? 10.980 -8.757 6.381 1.00 42.97 112 ILE A CA 1
ATOM 837 C C . ILE A 1 112 ? 11.154 -9.621 5.135 1.00 42.97 112 ILE A C 1
ATOM 839 O O . ILE A 1 112 ? 10.457 -9.428 4.139 1.00 42.97 112 ILE A O 1
ATOM 843 N N . ALA A 1 113 ? 12.107 -10.552 5.174 1.00 40.72 113 ALA A N 1
ATOM 844 C CA . ALA A 1 113 ? 12.232 -11.568 4.138 1.00 40.72 113 ALA A CA 1
ATOM 845 C C . ALA A 1 113 ? 10.986 -12.468 4.187 1.00 40.72 113 ALA A C 1
ATOM 847 O O . ALA A 1 113 ? 10.699 -13.081 5.215 1.00 40.72 113 ALA A O 1
ATOM 848 N N . LEU A 1 114 ? 10.217 -12.508 3.099 1.00 38.41 114 LEU A N 1
ATOM 849 C CA . LEU A 1 114 ? 9.113 -13.452 2.949 1.00 38.41 114 LEU A CA 1
ATOM 850 C C . LEU A 1 114 ? 9.642 -14.709 2.256 1.00 38.41 114 LEU A C 1
ATOM 852 O O . LEU A 1 114 ? 9.982 -14.677 1.072 1.00 38.41 114 LEU A O 1
ATOM 856 N N . ASP A 1 115 ? 9.688 -15.812 2.997 1.00 37.81 115 ASP A N 1
ATOM 857 C CA . ASP A 1 115 ? 9.925 -17.150 2.461 1.00 37.81 115 ASP A CA 1
ATOM 858 C C . ASP A 1 115 ? 8.660 -17.627 1.724 1.00 37.81 115 ASP A C 1
ATOM 860 O O . ASP A 1 115 ? 7.783 -18.208 2.349 1.00 37.81 115 ASP A O 1
ATOM 864 N N . GLU A 1 116 ? 8.515 -17.312 0.427 1.00 35.25 116 GLU A N 1
ATOM 865 C CA . GLU A 1 116 ? 7.921 -18.192 -0.609 1.00 35.25 116 GLU A CA 1
ATOM 866 C C . GLU A 1 116 ? 7.760 -17.486 -1.986 1.00 35.25 116 GLU A C 1
ATOM 868 O O . GLU A 1 116 ? 7.254 -16.362 -2.066 1.00 35.25 116 GLU A O 1
ATOM 873 N N . PRO A 1 117 ? 8.137 -18.137 -3.112 1.00 40.00 117 PRO A N 1
ATOM 874 C CA . PRO A 1 117 ? 8.161 -17.524 -4.439 1.00 40.00 117 PRO A CA 1
ATOM 875 C C . PRO A 1 117 ? 6.821 -17.690 -5.174 1.00 40.00 117 PRO A C 1
ATOM 877 O O . PRO A 1 117 ? 6.560 -18.712 -5.809 1.00 40.00 117 PRO A O 1
ATOM 880 N N . ILE A 1 118 ? 5.978 -16.659 -5.161 1.00 41.56 118 ILE A N 1
ATOM 881 C CA . ILE A 1 118 ? 4.766 -16.608 -5.992 1.00 41.56 118 ILE A CA 1
ATOM 882 C C . ILE A 1 118 ? 5.015 -15.636 -7.149 1.00 41.56 118 ILE A C 1
ATOM 884 O O . ILE A 1 118 ? 5.468 -14.514 -6.931 1.00 41.56 118 ILE A O 1
ATOM 888 N N . LEU A 1 119 ? 4.698 -16.055 -8.382 1.00 39.16 119 LEU A N 1
ATOM 889 C CA . LEU A 1 119 ? 4.507 -15.147 -9.518 1.00 39.16 119 LEU A CA 1
ATOM 890 C C . LEU A 1 119 ? 3.385 -14.176 -9.145 1.00 39.16 119 LEU A C 1
ATOM 892 O O . LEU A 1 119 ? 2.205 -14.501 -9.270 1.00 39.16 119 LEU A O 1
ATOM 896 N N . ARG A 1 120 ? 3.750 -13.016 -8.612 1.00 38.28 120 ARG A N 1
ATOM 897 C CA . ARG A 1 120 ? 2.812 -11.946 -8.299 1.00 38.28 120 ARG A CA 1
ATOM 898 C C . ARG A 1 120 ? 3.091 -10.787 -9.247 1.00 38.28 120 ARG A C 1
ATOM 900 O O . ARG A 1 120 ? 4.258 -10.533 -9.554 1.00 38.28 120 ARG A O 1
ATOM 907 N N . PRO A 1 121 ? 2.055 -10.073 -9.713 1.00 34.28 121 PRO A N 1
ATOM 908 C CA . PRO A 1 121 ? 2.284 -8.747 -10.267 1.00 34.28 121 PRO A CA 1
ATOM 909 C C . PRO A 1 121 ? 3.086 -7.935 -9.237 1.00 34.28 121 PRO A C 1
ATOM 911 O O . PRO A 1 121 ? 2.894 -8.133 -8.033 1.00 34.28 121 PRO A O 1
ATOM 914 N N . ALA A 1 122 ? 3.945 -7.009 -9.680 1.00 39.41 122 ALA A N 1
ATOM 915 C CA . ALA A 1 122 ? 4.621 -6.045 -8.800 1.00 39.41 122 ALA A CA 1
ATOM 916 C C . ALA A 1 122 ? 3.623 -5.018 -8.235 1.00 39.41 122 ALA A C 1
ATOM 918 O O . ALA A 1 122 ? 3.888 -3.825 -8.153 1.00 39.41 122 ALA A O 1
ATOM 919 N N . ILE A 1 123 ? 2.428 -5.466 -7.867 1.00 38.69 123 ILE A N 1
ATOM 920 C CA . ILE A 1 123 ? 1.587 -4.744 -6.948 1.00 38.69 123 ILE A CA 1
ATOM 921 C C . ILE A 1 123 ? 2.270 -5.009 -5.607 1.00 38.69 123 ILE A C 1
ATOM 923 O O . ILE A 1 123 ? 1.989 -5.993 -4.922 1.00 38.69 123 ILE A O 1
ATOM 927 N N . LEU A 1 124 ? 3.173 -4.101 -5.217 1.00 39.72 124 LEU A N 1
ATOM 928 C CA . LEU A 1 124 ? 3.055 -3.575 -3.864 1.00 39.72 124 LEU A CA 1
ATOM 929 C C . LEU A 1 124 ? 1.564 -3.293 -3.732 1.00 39.72 124 LEU A C 1
ATOM 931 O O . LEU A 1 124 ? 1.058 -2.339 -4.324 1.00 39.72 124 LEU A O 1
ATOM 935 N N . SER A 1 125 ? 0.830 -4.199 -3.087 1.00 38.81 125 SER A N 1
ATOM 936 C CA . SER A 1 125 ? -0.490 -3.857 -2.602 1.00 38.81 125 SER A CA 1
ATOM 937 C C . SER A 1 125 ? -0.160 -2.822 -1.561 1.00 38.81 125 SER A C 1
ATOM 939 O O . SER A 1 125 ? 0.100 -3.168 -0.415 1.00 38.81 125 SER A O 1
ATOM 941 N N . VAL A 1 126 ? -0.031 -1.564 -2.001 1.00 40.62 126 VAL A N 1
ATOM 942 C CA . VAL A 1 126 ? -0.206 -0.416 -1.136 1.00 40.62 126 VAL A CA 1
ATOM 943 C C . VAL A 1 126 ? -1.479 -0.797 -0.412 1.00 40.62 126 VAL A C 1
ATOM 945 O O . VAL A 1 126 ? -2.484 -0.975 -1.115 1.00 40.62 126 VAL A O 1
ATOM 948 N N . PRO A 1 127 ? -1.420 -1.070 0.908 1.00 48.03 127 PRO A N 1
ATOM 949 C CA . PRO A 1 127 ? -2.606 -1.356 1.684 1.00 48.03 127 PRO A CA 1
ATOM 950 C C . PRO A 1 127 ? -3.622 -0.350 1.209 1.00 48.03 127 PRO A C 1
ATOM 952 O O . PRO A 1 127 ? -3.342 0.860 1.239 1.00 48.03 127 PRO A O 1
ATOM 955 N N . SER A 1 128 ? -4.711 -0.835 0.605 1.00 61.19 128 SER A N 1
ATOM 956 C CA . SER A 1 128 ? -5.772 0.070 0.198 1.00 61.19 128 SER A CA 1
ATOM 957 C C . SER A 1 128 ? -5.997 0.927 1.429 1.00 61.19 128 SER A C 1
ATOM 959 O O . SER A 1 128 ? -6.070 0.383 2.530 1.00 61.19 128 SER A O 1
ATOM 961 N N . ILE A 1 129 ? -6.020 2.257 1.317 1.00 63.94 129 ILE A N 1
ATOM 962 C CA . ILE A 1 129 ? -6.270 3.073 2.517 1.00 63.94 129 ILE A CA 1
ATOM 963 C C . ILE A 1 129 ? -7.541 2.565 3.229 1.00 63.94 129 ILE A C 1
ATOM 965 O O . ILE A 1 129 ? -7.657 2.658 4.441 1.00 63.94 129 ILE A O 1
ATOM 969 N N . TRP A 1 130 ? -8.435 1.923 2.472 1.00 67.94 130 TRP A N 1
ATOM 970 C CA . TRP A 1 130 ? -9.652 1.258 2.903 1.00 67.94 130 TRP A CA 1
ATOM 971 C C . TRP A 1 130 ? -9.493 -0.121 3.546 1.00 67.94 130 TRP A C 1
ATOM 973 O O . TRP A 1 130 ? -10.468 -0.560 4.142 1.00 67.94 130 TRP A O 1
ATOM 983 N N . GLU A 1 131 ? -8.334 -0.779 3.498 1.00 72.69 131 GLU A N 1
ATOM 984 C CA . GLU A 1 131 ? -8.069 -2.077 4.146 1.00 72.69 131 GLU A CA 1
ATOM 985 C C . GLU A 1 131 ? -8.381 -2.004 5.648 1.00 72.69 131 GLU A C 1
ATOM 987 O O . GLU A 1 131 ? -8.983 -2.903 6.228 1.00 72.69 131 GLU A O 1
ATOM 992 N N . ALA A 1 132 ? -8.110 -0.851 6.269 1.00 68.12 132 ALA A N 1
ATOM 993 C CA . ALA A 1 132 ? -8.479 -0.572 7.656 1.00 68.12 132 ALA A CA 1
ATOM 994 C C . ALA A 1 132 ? -10.001 -0.521 7.915 1.00 68.12 132 ALA A C 1
ATOM 996 O O . ALA A 1 132 ? -10.411 -0.411 9.069 1.00 68.12 132 ALA A O 1
ATOM 997 N N . THR A 1 133 ? -10.826 -0.553 6.871 1.00 72.06 133 THR A N 1
ATOM 998 C CA . THR A 1 133 ? -12.289 -0.425 6.923 1.00 72.06 133 THR A CA 1
ATOM 999 C C . THR A 1 133 ? -13.033 -1.498 6.127 1.00 72.06 133 THR A C 1
ATOM 1001 O O . THR A 1 133 ? -14.257 -1.430 6.040 1.00 72.06 133 THR A O 1
ATOM 1004 N N . GLU A 1 134 ? -12.332 -2.471 5.536 1.00 78.88 134 GLU A N 1
ATOM 1005 C CA . GLU A 1 134 ? -12.949 -3.529 4.721 1.00 78.88 134 GLU A CA 1
ATOM 1006 C C . GLU A 1 134 ? -13.883 -4.431 5.534 1.00 78.88 134 GLU A C 1
ATOM 1008 O O . GLU A 1 134 ? -14.868 -4.940 5.003 1.00 78.88 134 GLU A O 1
ATOM 1013 N N . ASP A 1 135 ? -13.620 -4.572 6.833 1.00 79.69 135 ASP A N 1
ATOM 1014 C CA . ASP A 1 135 ? -14.435 -5.333 7.776 1.00 79.69 135 ASP A CA 1
ATOM 1015 C C . ASP A 1 135 ? -15.606 -4.532 8.370 1.00 79.69 135 ASP A C 1
ATOM 1017 O O . ASP A 1 135 ? -16.396 -5.075 9.142 1.00 79.69 135 ASP A O 1
ATOM 1021 N N . LEU A 1 136 ? -15.742 -3.245 8.028 1.00 82.50 136 LEU A N 1
ATOM 1022 C CA . LEU A 1 136 ? -16.760 -2.368 8.601 1.00 82.50 136 LEU A CA 1
ATOM 1023 C C . LEU A 1 136 ? -17.976 -2.224 7.666 1.00 82.50 136 LEU A C 1
ATOM 1025 O O . LEU A 1 136 ? -17.811 -1.952 6.472 1.00 82.50 136 LEU A O 1
ATOM 1029 N N . PRO A 1 137 ? -19.218 -2.295 8.189 1.00 85.50 137 PRO A N 1
ATOM 1030 C CA . PRO A 1 137 ? -20.442 -2.131 7.403 1.00 85.50 137 PRO A CA 1
ATOM 1031 C C . PRO A 1 137 ? -20.720 -0.648 7.077 1.00 85.50 137 PRO A C 1
ATOM 1033 O O . PRO A 1 137 ? -21.684 -0.037 7.556 1.00 85.50 137 PRO A O 1
ATOM 1036 N N . LEU A 1 138 ? -19.845 -0.042 6.270 1.00 84.56 138 LEU A N 1
ATOM 1037 C CA . LEU A 1 138 ? -19.954 1.351 5.833 1.00 84.56 138 LEU A CA 1
ATOM 1038 C C . LEU A 1 138 ? -21.084 1.532 4.814 1.00 84.56 138 LEU A C 1
ATOM 1040 O O . LEU A 1 138 ? -21.154 0.809 3.816 1.00 84.56 138 LEU A O 1
ATOM 1044 N N . LEU A 1 139 ? -21.920 2.555 5.013 1.00 88.62 139 LEU A N 1
ATOM 1045 C CA . LEU A 1 139 ? -22.887 2.974 3.998 1.00 88.62 139 LEU A CA 1
ATOM 1046 C C . LEU A 1 139 ? -22.188 3.743 2.866 1.00 88.62 139 LEU A C 1
ATOM 1048 O O . LEU A 1 139 ? -21.097 4.285 3.073 1.00 88.62 139 LEU A O 1
ATOM 1052 N N . PRO A 1 140 ? -22.820 3.855 1.682 1.00 85.06 140 PRO A N 1
ATOM 1053 C CA . PRO A 1 140 ? -22.303 4.678 0.588 1.00 85.06 140 PRO A CA 1
ATOM 1054 C C . PRO A 1 140 ? -21.958 6.111 1.021 1.00 85.06 140 PRO A C 1
ATOM 1056 O O . PRO A 1 140 ? -20.878 6.603 0.701 1.00 85.06 140 PRO A O 1
ATOM 1059 N N . ASP A 1 141 ? -22.817 6.736 1.831 1.00 84.38 141 ASP A N 1
ATOM 1060 C CA . ASP A 1 141 ? -22.607 8.096 2.342 1.00 84.38 141 ASP A CA 1
ATOM 1061 C C . ASP A 1 141 ? -21.380 8.204 3.262 1.00 84.38 141 ASP A C 1
ATOM 1063 O O . ASP A 1 141 ? -20.664 9.207 3.237 1.00 84.38 141 ASP A O 1
ATOM 1067 N N . ASP A 1 142 ? -21.103 7.166 4.060 1.00 85.31 142 ASP A N 1
ATOM 1068 C CA . ASP A 1 142 ? -19.931 7.133 4.941 1.00 85.31 142 ASP A CA 1
ATOM 1069 C C . ASP A 1 142 ? -18.648 7.007 4.123 1.00 85.31 142 ASP A C 1
ATOM 1071 O O . ASP A 1 142 ? -17.678 7.725 4.372 1.00 85.31 142 ASP A O 1
ATOM 1075 N N . LYS A 1 143 ? -18.657 6.129 3.111 1.00 84.62 143 LYS A N 1
ATOM 1076 C CA . LYS A 1 143 ? -17.532 5.959 2.183 1.00 84.62 143 LYS A CA 1
ATOM 1077 C C . LYS A 1 143 ? -17.235 7.256 1.443 1.00 84.62 143 LYS A C 1
ATOM 1079 O O . LYS A 1 143 ? -16.071 7.647 1.360 1.00 84.62 143 LYS A O 1
ATOM 1084 N N . GLN A 1 144 ? -18.267 7.948 0.961 1.00 84.56 144 GLN A N 1
ATOM 1085 C CA . GLN A 1 144 ? -18.098 9.234 0.291 1.00 84.56 144 GLN A CA 1
ATOM 1086 C C . GLN A 1 144 ? -17.499 10.278 1.239 1.00 84.56 144 GLN A C 1
ATOM 1088 O O . GLN A 1 144 ? -16.481 10.886 0.918 1.00 84.56 144 GLN A O 1
ATOM 1093 N N . PHE A 1 145 ? -18.054 10.422 2.447 1.00 88.38 145 PHE A N 1
ATOM 1094 C CA . PHE A 1 145 ? -17.538 11.372 3.433 1.00 88.38 145 PHE A CA 1
ATOM 1095 C C . PHE A 1 145 ? -16.076 11.098 3.809 1.00 88.38 145 PHE A C 1
ATOM 1097 O O . PHE A 1 145 ? -15.275 12.028 3.905 1.00 88.38 145 PHE A O 1
ATOM 1104 N N . LEU A 1 146 ? -15.716 9.830 4.034 1.00 88.19 146 LEU A N 1
ATOM 1105 C CA . LEU A 1 146 ? -14.337 9.438 4.319 1.00 88.19 146 LEU A CA 1
ATOM 1106 C C . LEU A 1 146 ? -13.425 9.744 3.128 1.00 88.19 146 LEU A C 1
ATOM 1108 O O . LEU A 1 146 ? -12.337 10.269 3.330 1.00 88.19 146 LEU A O 1
ATOM 1112 N N . THR A 1 147 ? -13.874 9.487 1.900 1.00 84.88 147 THR A N 1
ATOM 1113 C CA . THR A 1 147 ? -13.094 9.761 0.684 1.00 84.88 147 THR A CA 1
ATOM 1114 C C . THR A 1 147 ? -12.763 11.248 0.583 1.00 84.88 147 THR A C 1
ATOM 1116 O O . THR A 1 147 ? -11.594 11.610 0.445 1.00 84.88 147 THR A O 1
ATOM 1119 N N . ASP A 1 148 ? -13.772 12.103 0.756 1.00 83.88 148 ASP A N 1
ATOM 1120 C CA . ASP A 1 148 ? -13.618 13.559 0.712 1.00 83.88 148 ASP A CA 1
ATOM 1121 C C . ASP A 1 148 ? -12.730 14.066 1.858 1.00 83.88 148 ASP A C 1
ATOM 1123 O O . ASP A 1 148 ? -11.880 14.936 1.672 1.00 83.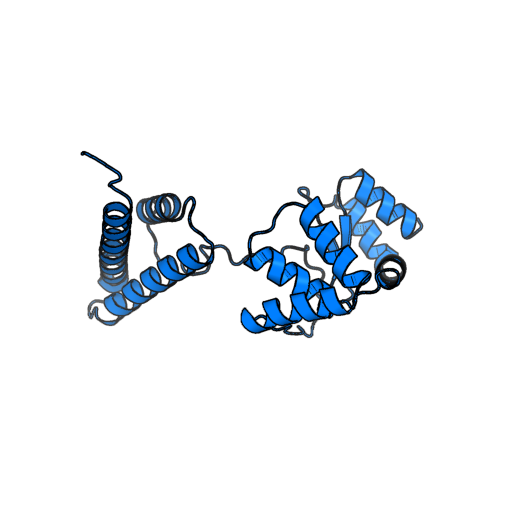88 148 ASP A O 1
ATOM 1127 N N . LEU A 1 149 ? -12.891 13.508 3.063 1.00 87.25 149 LEU A N 1
ATOM 1128 C CA . LEU A 1 149 ? -12.093 13.893 4.226 1.00 87.25 149 LEU A CA 1
ATOM 1129 C C . LEU A 1 149 ? -10.619 13.501 4.081 1.00 87.25 149 LEU A C 1
ATOM 1131 O O . LEU A 1 149 ? -9.744 14.214 4.573 1.00 87.25 149 LEU A O 1
ATOM 1135 N N . LEU A 1 150 ? -10.341 12.352 3.469 1.00 86.44 150 LEU A N 1
ATOM 1136 C CA . LEU A 1 150 ? -8.990 11.820 3.299 1.00 86.44 150 LEU A CA 1
ATOM 1137 C C . LEU A 1 150 ? -8.265 12.446 2.102 1.00 86.44 150 LEU A C 1
ATOM 1139 O O . LEU A 1 150 ? -7.043 12.308 1.988 1.00 86.44 150 LEU A O 1
ATOM 1143 N N . GLN A 1 151 ? -8.979 13.146 1.219 1.00 83.44 151 GLN A N 1
ATOM 1144 C CA . GLN A 1 151 ? -8.389 13.821 0.070 1.00 83.44 151 GLN A CA 1
ATOM 1145 C C . GLN A 1 151 ? -7.344 14.860 0.515 1.00 83.44 151 GLN A C 1
ATOM 1147 O O . GLN A 1 151 ? -7.565 15.653 1.428 1.00 83.44 151 GLN A O 1
ATOM 1152 N N . GLY A 1 152 ? -6.165 14.834 -0.117 1.00 71.88 152 GLY A N 1
ATOM 1153 C CA . GLY A 1 152 ? -5.069 15.769 0.170 1.00 71.88 152 GLY A CA 1
ATOM 1154 C C . GLY A 1 152 ? -4.343 15.566 1.508 1.00 71.88 152 GLY A C 1
ATOM 1155 O O . GLY A 1 152 ? -3.433 16.332 1.812 1.00 71.88 152 GLY A O 1
ATOM 1156 N N . LYS A 1 153 ? -4.704 14.555 2.312 1.00 77.00 153 LYS A N 1
ATOM 1157 C CA . LYS A 1 153 ? -3.985 14.206 3.551 1.00 77.00 153 LYS A CA 1
ATOM 1158 C C . LYS A 1 153 ? -2.757 13.336 3.276 1.00 77.00 153 LYS A C 1
ATOM 1160 O O . LYS A 1 153 ? -2.723 12.615 2.278 1.00 77.00 153 LYS A O 1
ATOM 1165 N N . THR A 1 154 ? -1.777 13.367 4.180 1.00 75.75 154 THR A N 1
ATOM 1166 C CA . THR A 1 154 ? -0.627 12.448 4.139 1.00 75.75 154 THR A CA 1
ATOM 1167 C C . THR A 1 154 ? -1.074 11.012 4.429 1.00 75.75 154 THR A C 1
ATOM 1169 O O . THR A 1 154 ? -2.133 10.799 5.022 1.00 75.75 154 THR A O 1
ATOM 1172 N N . LEU A 1 155 ? -0.287 10.007 4.033 1.00 70.81 155 LEU A N 1
ATOM 1173 C CA . LEU A 1 155 ? -0.613 8.607 4.334 1.00 70.81 155 LEU A CA 1
ATOM 1174 C C . LEU A 1 155 ? -0.719 8.364 5.849 1.00 70.81 155 LEU A C 1
ATOM 1176 O O . LEU A 1 155 ? -1.673 7.732 6.292 1.00 70.81 155 LEU A O 1
ATOM 1180 N N . ALA A 1 156 ? 0.195 8.935 6.639 1.00 69.81 156 ALA A N 1
ATOM 1181 C CA . ALA A 1 156 ? 0.167 8.845 8.097 1.00 69.81 156 ALA A CA 1
ATOM 1182 C C . ALA A 1 156 ? -1.137 9.412 8.687 1.00 69.81 156 ALA A C 1
ATOM 1184 O O . ALA A 1 156 ? -1.778 8.758 9.510 1.00 69.81 156 ALA A O 1
ATOM 1185 N N . ASP A 1 157 ? -1.583 10.580 8.211 1.00 75.31 157 ASP A N 1
ATOM 1186 C CA . ASP A 1 157 ? -2.844 11.186 8.651 1.00 75.31 157 ASP A CA 1
ATOM 1187 C C . ASP A 1 157 ? -4.059 10.343 8.257 1.00 75.31 157 ASP A C 1
ATOM 1189 O O . ASP A 1 157 ? -4.996 10.193 9.045 1.00 75.31 157 ASP A O 1
ATOM 1193 N N . LYS A 1 158 ? -4.060 9.787 7.037 1.00 81.94 158 LYS A N 1
ATOM 1194 C CA . LYS A 1 158 ? -5.138 8.905 6.572 1.00 81.94 158 LYS A CA 1
ATOM 1195 C C . LYS A 1 158 ? -5.226 7.656 7.443 1.00 81.94 158 LYS A C 1
ATOM 1197 O O . LYS A 1 158 ? -6.303 7.351 7.957 1.00 81.94 158 LYS A O 1
ATOM 1202 N N . SER A 1 159 ? -4.096 6.989 7.666 1.00 78.88 159 SER A N 1
ATOM 1203 C CA . SER A 1 159 ? -4.003 5.794 8.505 1.00 78.88 159 SER A CA 1
ATOM 1204 C C . SER A 1 159 ? -4.431 6.080 9.944 1.00 78.88 159 SER A C 1
ATOM 1206 O O . SER A 1 159 ? -5.218 5.324 10.511 1.00 78.88 159 SER A O 1
ATOM 1208 N N . ALA A 1 160 ? -4.003 7.204 10.528 1.00 82.56 160 ALA A N 1
ATOM 1209 C CA . ALA A 1 160 ? -4.400 7.602 11.877 1.00 82.56 160 ALA A CA 1
ATOM 1210 C C . ALA A 1 160 ? -5.912 7.873 11.991 1.00 82.56 160 ALA A C 1
ATOM 1212 O O . ALA A 1 160 ? -6.552 7.443 12.956 1.00 82.56 160 ALA A O 1
ATOM 1213 N N . LEU A 1 161 ? -6.504 8.553 11.001 1.00 87.94 161 LEU A N 1
ATOM 1214 C CA . LEU A 1 161 ? -7.942 8.829 10.968 1.00 87.94 161 LEU A CA 1
ATOM 1215 C C . LEU A 1 161 ? -8.770 7.549 10.844 1.00 87.94 161 LEU A C 1
ATOM 1217 O O . LEU A 1 161 ? -9.753 7.394 11.568 1.00 87.94 161 LEU A O 1
ATOM 1221 N N . LEU A 1 162 ? -8.368 6.626 9.972 1.00 89.31 162 LEU A N 1
ATOM 1222 C CA . LEU A 1 162 ? -9.080 5.366 9.764 1.00 89.31 162 LEU A CA 1
ATOM 1223 C C . LEU A 1 162 ? -8.911 4.399 10.940 1.00 89.31 162 LEU A C 1
ATOM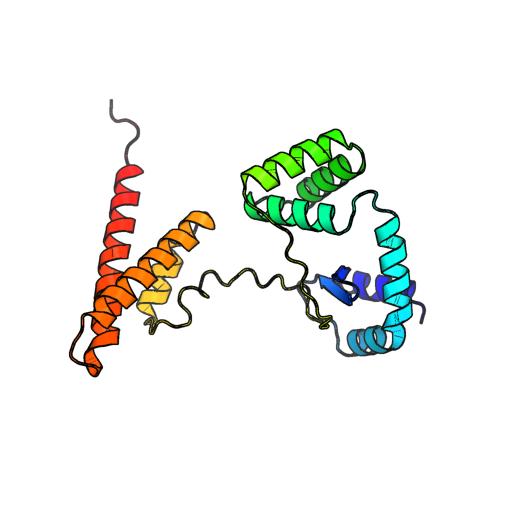 1225 O O . LEU A 1 162 ? -9.893 3.804 11.384 1.00 89.31 162 LEU A O 1
ATOM 1229 N N . ALA A 1 163 ? -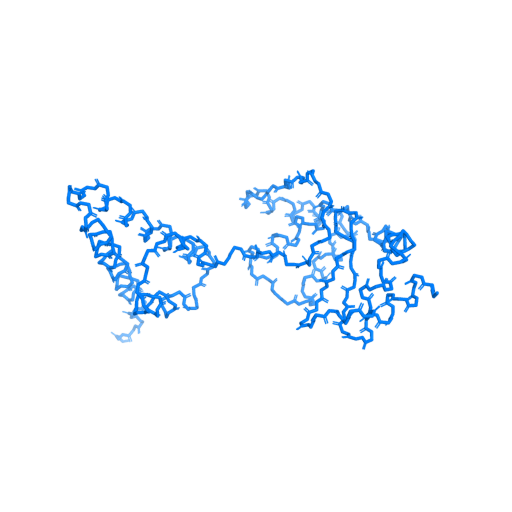7.720 4.323 11.537 1.00 86.31 163 ALA A N 1
ATOM 1230 C CA . ALA A 1 163 ? -7.502 3.566 12.769 1.00 86.31 163 ALA A CA 1
ATOM 1231 C C . ALA A 1 163 ? -8.349 4.111 13.934 1.00 86.31 163 ALA A C 1
ATOM 1233 O O . ALA A 1 163 ? -8.912 3.345 14.721 1.00 86.31 163 ALA A O 1
ATOM 1234 N N . GLY A 1 164 ? -8.475 5.438 14.043 1.00 87.31 164 GLY A N 1
ATOM 1235 C CA . GLY A 1 164 ? -9.357 6.075 15.020 1.00 87.31 164 GLY A CA 1
ATOM 1236 C C . GLY A 1 164 ? -10.837 5.797 14.746 1.00 87.31 164 GLY A C 1
ATOM 1237 O O . GLY A 1 164 ? -11.572 5.461 15.675 1.00 87.31 164 GLY A O 1
ATOM 1238 N N . TYR A 1 165 ? -11.258 5.847 13.479 1.00 92.62 165 TYR A N 1
ATOM 1239 C CA . TYR A 1 165 ? -12.618 5.506 13.059 1.00 92.62 165 TYR A CA 1
ATOM 1240 C C . TYR A 1 165 ? -12.978 4.071 13.465 1.00 92.62 165 TYR A C 1
ATOM 1242 O O . TYR A 1 165 ? -13.977 3.852 14.151 1.00 92.62 165 TYR A O 1
ATOM 1250 N N . ARG A 1 166 ? -12.116 3.106 13.121 1.00 91.56 166 ARG A N 1
ATOM 1251 C CA . ARG A 1 166 ? -12.292 1.685 13.445 1.00 91.56 166 ARG A CA 1
ATOM 1252 C C . ARG A 1 166 ? -12.363 1.436 14.949 1.00 91.56 166 ARG A C 1
ATOM 1254 O O . ARG A 1 166 ? -13.239 0.715 15.419 1.00 91.56 166 ARG A O 1
ATOM 1261 N N . ARG A 1 167 ? -11.485 2.074 15.728 1.00 91.88 167 ARG A N 1
ATOM 1262 C CA . ARG A 1 167 ? -11.487 1.957 17.195 1.00 91.88 167 ARG A CA 1
ATOM 1263 C C . ARG A 1 167 ? -12.825 2.382 17.794 1.00 91.88 167 ARG A C 1
ATOM 1265 O O . ARG A 1 167 ? -13.383 1.663 18.612 1.00 91.88 167 ARG A O 1
ATOM 1272 N N . GLN A 1 168 ? -13.341 3.530 17.360 1.00 94.00 168 GLN A N 1
ATOM 1273 C CA . GLN A 1 168 ? -14.619 4.059 17.838 1.00 94.00 168 GLN A CA 1
ATOM 1274 C C . GLN A 1 168 ? -15.802 3.186 17.420 1.00 94.00 168 GLN A C 1
ATOM 1276 O O . GLN A 1 168 ? -16.764 3.058 18.176 1.00 94.00 168 GLN A O 1
ATOM 1281 N N . TRP A 1 169 ? -15.718 2.561 16.243 1.00 93.75 169 TRP A N 1
ATOM 1282 C CA . TRP A 1 169 ? -16.703 1.582 15.806 1.00 93.75 169 TRP A CA 1
ATOM 1283 C C . TRP A 1 169 ? -16.722 0.360 16.734 1.00 93.75 169 TRP A C 1
ATOM 1285 O O . TRP A 1 169 ? -17.771 0.046 17.294 1.00 93.75 169 TRP A O 1
ATOM 1295 N N . HIS A 1 170 ? -15.571 -0.283 16.967 1.00 92.38 170 HIS A N 1
ATOM 1296 C CA . HIS A 1 170 ? -15.500 -1.484 17.811 1.00 92.38 170 HIS A CA 1
ATOM 1297 C C . HIS A 1 170 ? -15.873 -1.206 19.267 1.00 92.38 170 HIS A C 1
ATOM 1299 O O . HIS A 1 170 ? -16.568 -2.019 19.872 1.00 92.38 170 HIS A O 1
ATOM 1305 N N . GLU A 1 171 ? -15.448 -0.072 19.827 1.00 93.00 171 GLU A N 1
ATOM 1306 C CA . GLU A 1 171 ? -15.763 0.318 21.206 1.00 93.00 171 GLU A CA 1
ATOM 1307 C C . GLU A 1 171 ? -17.281 0.436 21.417 1.00 93.00 171 GLU A C 1
ATOM 1309 O O . GLU A 1 171 ? -17.836 -0.171 22.333 1.00 93.00 171 GLU A O 1
ATOM 1314 N N . ALA A 1 172 ? -17.979 1.141 20.522 1.00 93.94 172 ALA A N 1
ATOM 1315 C CA . ALA A 1 172 ? -19.426 1.312 20.624 1.00 93.94 172 ALA A CA 1
ATOM 1316 C C . ALA A 1 172 ? -20.214 0.054 20.233 1.00 93.94 172 ALA A C 1
ATOM 1318 O O . ALA A 1 172 ? -21.229 -0.239 20.858 1.00 93.94 172 ALA A O 1
ATOM 1319 N N . SER A 1 173 ? -19.744 -0.705 19.240 1.00 92.31 173 SER A N 1
ATOM 1320 C CA . SER A 1 173 ? -20.351 -1.981 18.850 1.00 92.31 173 SER A CA 1
ATOM 1321 C C . SER A 1 173 ? -20.258 -3.016 19.976 1.00 92.31 173 SER A C 1
ATOM 1323 O O . SER A 1 173 ? -21.221 -3.727 20.246 1.00 92.31 173 SER A O 1
ATOM 1325 N N . SER A 1 174 ? -19.120 -3.087 20.673 1.00 91.75 174 SER A N 1
ATOM 1326 C CA . SER A 1 174 ? -18.917 -4.030 21.785 1.00 91.75 174 SER A CA 1
ATOM 1327 C C . SER A 1 174 ? -19.712 -3.644 23.033 1.00 91.75 174 SER A C 1
ATOM 1329 O O . SER A 1 174 ? -20.104 -4.516 23.804 1.00 91.75 174 SER A O 1
ATOM 1331 N N . GLY A 1 175 ? -19.958 -2.345 23.233 1.00 90.19 175 GLY A N 1
ATOM 1332 C CA . GLY A 1 175 ? -20.798 -1.836 24.318 1.00 90.19 175 GLY A CA 1
ATOM 1333 C C . GLY A 1 175 ? -22.303 -2.001 24.082 1.00 90.19 175 GLY A C 1
ATOM 1334 O O . GLY A 1 175 ? -23.083 -1.807 25.013 1.00 90.19 175 GLY A O 1
ATOM 1335 N N . GLU A 1 176 ? -22.727 -2.350 22.865 1.00 93.88 176 GLU A N 1
ATOM 1336 C CA . GLU A 1 176 ? -24.135 -2.550 22.537 1.00 93.88 176 GLU A CA 1
ATOM 1337 C C . GLU A 1 176 ? -24.587 -3.986 22.856 1.00 93.88 176 GLU A C 1
ATOM 1339 O O . GLU A 1 176 ? -24.042 -4.993 22.386 1.00 93.88 176 GLU A O 1
ATOM 1344 N N . THR A 1 177 ? -25.625 -4.054 23.686 1.00 92.06 177 THR A N 1
ATOM 1345 C CA . THR A 1 177 ? -26.216 -5.294 24.202 1.00 92.06 177 THR A CA 1
ATOM 1346 C C . THR A 1 177 ? -27.172 -5.947 23.210 1.00 92.06 177 THR A C 1
ATOM 1348 O O . THR A 1 177 ? -27.318 -7.167 23.225 1.00 92.06 177 THR A O 1
ATOM 1351 N N . GLN A 1 178 ? -27.805 -5.152 22.344 1.00 91.06 178 GLN A N 1
ATOM 1352 C CA . GLN A 1 178 ? -28.724 -5.628 21.314 1.00 91.06 178 GLN A CA 1
ATOM 1353 C C . GLN A 1 178 ? -27.948 -5.931 20.030 1.00 91.06 178 GLN A C 1
ATOM 1355 O O . GLN A 1 178 ? -27.396 -5.032 19.398 1.00 91.06 178 GLN A O 1
ATOM 1360 N N . GLU A 1 179 ? -27.877 -7.210 19.657 1.00 87.12 179 GLU A N 1
ATOM 1361 C CA . GLU A 1 179 ? -27.053 -7.696 18.543 1.00 87.12 179 GLU A CA 1
ATOM 1362 C C . GLU A 1 179 ? -27.376 -7.000 17.212 1.00 87.12 179 GLU A C 1
ATOM 1364 O O . GLU A 1 179 ? -26.469 -6.572 16.503 1.00 87.12 179 GLU A O 1
ATOM 1369 N N . ASP A 1 180 ? -28.658 -6.772 16.934 1.00 90.62 180 ASP A N 1
ATOM 1370 C CA . ASP A 1 180 ? -29.170 -6.076 15.749 1.00 90.62 180 ASP A CA 1
ATOM 1371 C C . ASP A 1 180 ? -28.822 -4.577 15.704 1.00 90.62 180 ASP A C 1
ATOM 1373 O O . ASP A 1 180 ? -28.916 -3.935 14.656 1.00 90.62 180 ASP A O 1
ATOM 1377 N N . ARG A 1 181 ? -28.385 -3.996 16.827 1.00 91.19 181 ARG A N 1
ATOM 1378 C CA . ARG A 1 181 ? -28.031 -2.573 16.936 1.00 91.19 181 ARG A CA 1
ATOM 1379 C C . ARG A 1 181 ? -26.536 -2.309 16.948 1.00 91.19 181 ARG A C 1
ATOM 1381 O O . ARG A 1 181 ? -26.153 -1.145 16.806 1.00 91.19 181 ARG A O 1
ATOM 1388 N N . ARG A 1 182 ? -25.702 -3.344 17.073 1.00 91.19 182 ARG A N 1
ATOM 1389 C CA . ARG A 1 182 ? -24.238 -3.230 17.189 1.00 91.19 182 ARG A CA 1
ATOM 1390 C C . ARG A 1 182 ? -23.615 -2.440 16.045 1.00 91.19 182 ARG A C 1
ATOM 1392 O O . ARG A 1 182 ? -22.934 -1.444 16.290 1.00 91.19 182 ARG A O 1
ATOM 1399 N N . ASP A 1 183 ? -23.962 -2.785 14.809 1.00 89.19 183 ASP A N 1
ATOM 1400 C CA . ASP A 1 183 ? -23.446 -2.104 13.616 1.00 89.19 183 ASP A CA 1
ATOM 1401 C C . ASP A 1 183 ? -23.866 -0.634 13.560 1.00 89.19 183 ASP A C 1
ATOM 1403 O O . ASP A 1 183 ? -23.071 0.255 13.237 1.00 89.19 183 ASP A O 1
ATOM 1407 N N . SER A 1 184 ? -25.122 -0.353 13.918 1.00 90.69 184 SER A N 1
ATOM 1408 C CA . SER A 1 184 ? -25.654 1.009 13.946 1.00 90.69 184 SER A CA 1
ATOM 1409 C C . SER A 1 184 ? -25.013 1.845 15.059 1.00 90.69 184 SER A C 1
ATOM 1411 O O . SER A 1 184 ? -24.707 3.025 14.848 1.00 90.69 184 SER A O 1
ATOM 1413 N N . ALA A 1 185 ? -24.782 1.250 16.233 1.00 92.62 185 ALA A N 1
ATOM 1414 C CA . ALA A 1 185 ? -24.106 1.877 17.363 1.00 92.62 185 ALA A CA 1
ATOM 1415 C C . ALA A 1 185 ? -22.641 2.194 17.028 1.00 92.62 185 ALA A C 1
ATOM 1417 O O . ALA A 1 185 ? -22.219 3.348 17.177 1.00 92.62 185 ALA A O 1
ATOM 1418 N N . GLY A 1 186 ? -21.911 1.212 16.486 1.00 93.75 186 GLY A N 1
ATOM 1419 C CA . GLY A 1 186 ? -20.540 1.357 16.000 1.00 93.75 186 GLY A CA 1
ATOM 1420 C C . GLY A 1 186 ? -20.413 2.476 14.970 1.00 93.75 186 GLY A C 1
ATOM 1421 O O . GLY A 1 186 ? -19.663 3.437 15.168 1.00 93.75 186 GLY A O 1
ATOM 1422 N N . ARG A 1 187 ? -21.220 2.423 13.904 1.00 93.94 187 ARG A N 1
ATOM 1423 C CA . ARG A 1 187 ? -21.216 3.431 12.832 1.00 93.94 187 ARG A CA 1
ATOM 1424 C C . ARG A 1 187 ? -21.533 4.827 13.357 1.00 93.94 187 ARG A C 1
ATOM 1426 O O . ARG A 1 187 ? -20.836 5.790 13.037 1.00 93.94 187 ARG A O 1
ATOM 1433 N N . SER A 1 188 ? -22.553 4.953 14.206 1.00 91.75 188 SER A N 1
ATOM 1434 C CA . SER A 1 188 ? -22.949 6.244 14.781 1.00 91.75 188 SER A CA 1
ATOM 1435 C C . SER A 1 188 ? -21.845 6.858 15.644 1.00 91.75 188 SER A C 1
ATOM 1437 O O . SER A 1 188 ? -21.624 8.072 15.598 1.00 91.75 188 SER A O 1
ATOM 1439 N N . ALA A 1 189 ? -21.137 6.052 16.439 1.00 94.56 189 ALA A N 1
ATOM 1440 C CA . ALA A 1 189 ? -20.019 6.523 17.250 1.00 94.56 189 ALA A CA 1
ATOM 1441 C C . ALA A 1 189 ? -18.828 6.960 16.389 1.00 94.56 189 ALA A C 1
ATOM 1443 O O . ALA A 1 189 ? -18.349 8.088 16.549 1.00 94.56 189 ALA A O 1
ATOM 1444 N N . ALA A 1 190 ? -18.421 6.125 15.432 1.00 93.31 190 ALA A N 1
ATOM 1445 C CA . ALA A 1 190 ? -17.316 6.409 14.524 1.00 93.31 190 ALA A CA 1
ATOM 1446 C C . ALA A 1 190 ? -17.561 7.687 13.700 1.00 93.31 190 ALA A C 1
ATOM 1448 O O . ALA A 1 190 ? -16.720 8.590 13.681 1.00 93.31 190 ALA A O 1
ATOM 1449 N N . ASN A 1 191 ? -18.764 7.840 13.136 1.00 93.19 191 ASN A N 1
ATOM 1450 C CA . ASN A 1 191 ? -19.165 9.031 12.384 1.00 93.19 191 ASN A CA 1
ATOM 1451 C C . ASN A 1 191 ? -19.167 10.305 13.240 1.00 93.19 191 ASN A C 1
ATOM 1453 O O . ASN A 1 191 ? -18.684 11.354 12.802 1.00 93.19 191 ASN A O 1
ATOM 1457 N N . ARG A 1 192 ? -19.681 10.243 14.477 1.00 94.19 192 ARG A N 1
ATOM 1458 C CA . ARG A 1 192 ? -19.637 11.388 15.405 1.00 94.19 192 ARG A CA 1
ATOM 1459 C C . ARG A 1 192 ? -18.209 11.762 15.773 1.00 94.19 192 ARG A C 1
ATOM 1461 O O . ARG A 1 192 ? -17.891 12.947 15.868 1.00 94.19 192 ARG A O 1
ATOM 1468 N N . TRP A 1 193 ? -17.351 10.777 16.014 1.00 95.38 193 TRP A N 1
ATOM 1469 C CA . TRP A 1 193 ? -15.952 11.025 16.332 1.00 95.38 193 TRP A CA 1
ATOM 1470 C C . TRP A 1 193 ? -15.228 11.703 15.166 1.00 95.38 193 TRP A C 1
ATOM 1472 O O . TRP A 1 193 ? -14.685 12.794 15.350 1.00 95.38 193 TRP A O 1
ATOM 1482 N N . ILE A 1 194 ? -15.298 11.137 13.959 1.00 93.12 194 ILE A N 1
ATOM 1483 C CA . ILE A 1 194 ? -14.510 11.644 12.832 1.00 93.12 194 ILE A CA 1
ATOM 1484 C C . ILE A 1 194 ? -14.970 13.031 12.373 1.00 93.12 194 ILE A C 1
ATOM 1486 O O . ILE A 1 194 ? -14.143 13.873 12.033 1.00 93.12 194 ILE A O 1
ATOM 1490 N N . ARG A 1 195 ? -16.271 13.337 12.475 1.00 92.38 195 ARG A N 1
ATOM 1491 C CA . ARG A 1 195 ? -16.798 14.688 12.215 1.00 92.38 195 ARG A CA 1
ATOM 1492 C C . ARG A 1 195 ? -16.270 15.716 13.220 1.00 92.38 195 ARG A C 1
ATOM 1494 O O . ARG A 1 195 ? -15.963 16.838 12.818 1.00 92.38 195 ARG A O 1
ATOM 1501 N N . ARG A 1 196 ? -16.103 15.349 14.501 1.00 92.25 196 ARG A N 1
ATOM 1502 C CA . ARG A 1 196 ? -15.498 16.226 15.528 1.00 92.25 196 ARG A CA 1
ATOM 1503 C C . ARG A 1 196 ? -14.013 16.472 15.269 1.00 92.25 196 ARG A C 1
ATOM 1505 O O . ARG A 1 196 ? -13.547 17.597 15.417 1.00 92.25 196 ARG A O 1
ATOM 1512 N N . VAL A 1 197 ? -13.274 15.442 14.860 1.00 89.94 197 VAL A N 1
ATOM 1513 C CA . VAL A 1 197 ? -11.856 15.581 14.491 1.00 89.94 197 VAL A CA 1
ATOM 1514 C C . VAL A 1 197 ? -11.705 16.461 13.244 1.00 89.94 197 VAL A C 1
ATOM 1516 O O . VAL A 1 197 ? -10.911 17.400 13.247 1.00 89.94 197 VAL A O 1
ATOM 1519 N N . ALA A 1 198 ? -12.529 16.236 12.216 1.00 84.94 198 ALA A N 1
ATOM 1520 C CA . ALA A 1 198 ? -12.513 17.007 10.973 1.00 84.94 198 ALA A CA 1
ATOM 1521 C C . ALA A 1 198 ? -12.844 18.497 11.177 1.00 84.94 198 ALA A C 1
ATOM 1523 O O . ALA A 1 198 ? -12.230 19.364 10.557 1.00 84.94 198 ALA A O 1
A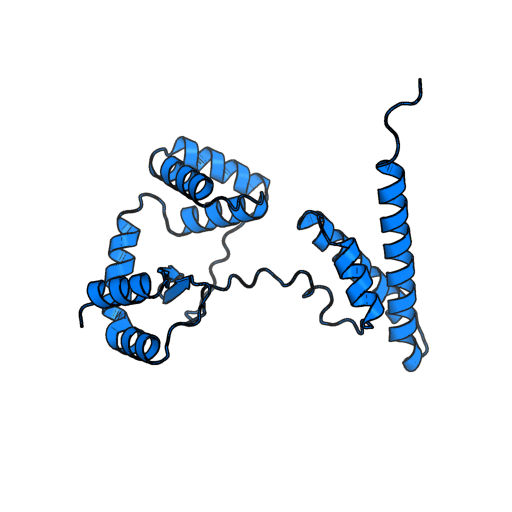TOM 1524 N N . THR A 1 199 ? -13.799 18.808 12.058 1.00 81.69 199 THR A N 1
ATOM 1525 C CA . THR A 1 199 ? -14.171 20.196 12.385 1.00 81.69 199 THR A CA 1
ATOM 1526 C C . THR A 1 199 ? -13.091 20.910 13.194 1.00 81.69 199 THR A C 1
ATOM 1528 O O . THR A 1 199 ? -12.771 22.051 12.876 1.00 81.69 199 THR A O 1
ATOM 1531 N N . ARG A 1 200 ? -12.454 20.233 14.160 1.00 74.12 200 ARG A N 1
ATOM 1532 C CA . ARG A 1 200 ? -11.314 20.791 14.914 1.00 74.12 200 ARG A CA 1
ATOM 1533 C C . ARG A 1 200 ? -10.100 21.091 14.028 1.00 74.12 200 ARG A C 1
ATOM 1535 O O . ARG A 1 200 ? -9.441 22.101 14.243 1.00 74.12 200 ARG A O 1
ATOM 1542 N N . GLY A 1 201 ? -9.838 20.259 13.017 1.00 59.88 201 GLY A N 1
ATOM 1543 C CA . GLY A 1 201 ? -8.765 20.498 12.045 1.00 59.88 201 GLY A CA 1
ATOM 1544 C C . GLY A 1 201 ? -8.995 21.740 11.174 1.00 59.88 201 GLY A C 1
ATOM 1545 O O . GLY A 1 201 ? -8.059 22.492 10.926 1.00 59.88 201 GLY A O 1
ATOM 1546 N N . LYS A 1 202 ? -10.249 22.011 10.776 1.00 57.78 202 LYS A N 1
ATOM 1547 C CA . LYS A 1 202 ? -10.605 23.209 9.992 1.00 57.78 202 LYS A CA 1
ATOM 1548 C C . LYS A 1 202 ? -10.476 24.509 10.793 1.00 57.78 202 LYS A C 1
ATOM 1550 O O . LYS A 1 202 ? -10.058 25.518 10.238 1.00 57.78 202 LYS A O 1
ATOM 1555 N N . SER A 1 203 ? -10.784 24.488 12.091 1.00 53.66 203 SER A N 1
ATOM 1556 C CA . SER A 1 203 ? -10.635 25.657 12.973 1.00 53.66 203 SER A CA 1
ATOM 1557 C C . SER A 1 203 ? -9.177 26.076 13.196 1.00 53.66 203 SER A C 1
ATOM 1559 O O . SER A 1 203 ? -8.923 27.246 13.449 1.00 53.66 203 SER A O 1
ATOM 1561 N N . ALA A 1 204 ? -8.218 25.152 13.080 1.00 48.50 204 ALA A N 1
ATOM 1562 C CA . ALA A 1 204 ? -6.789 25.447 13.220 1.00 48.50 204 ALA A CA 1
ATOM 1563 C C . ALA A 1 204 ? -6.146 26.027 11.940 1.00 48.50 204 ALA A C 1
ATOM 1565 O O . ALA A 1 204 ? -5.031 26.533 11.992 1.00 48.50 204 ALA A O 1
ATOM 1566 N N . GLN A 1 205 ? -6.839 25.964 10.796 1.00 47.31 205 GLN A N 1
ATOM 1567 C CA . GLN A 1 205 ? -6.340 26.406 9.483 1.00 47.31 205 GLN A CA 1
ATOM 1568 C C . GLN A 1 205 ? -6.965 27.726 8.997 1.00 47.31 205 GLN A C 1
ATOM 1570 O O . GLN A 1 205 ? -6.696 28.158 7.879 1.00 47.31 205 GLN A O 1
ATOM 1575 N N . GLY A 1 206 ? -7.770 28.397 9.829 1.00 42.44 206 GLY A N 1
ATOM 1576 C CA . GLY A 1 206 ? -8.422 29.666 9.502 1.00 42.44 206 GLY A CA 1
ATOM 1577 C C . GLY A 1 206 ? -8.044 30.801 10.451 1.00 42.44 206 GLY A C 1
ATOM 1578 O O . GLY A 1 206 ? -8.778 31.047 11.399 1.00 42.44 206 GLY A O 1
ATOM 1579 N N . HIS A 1 207 ? -6.914 31.471 10.187 1.00 37.66 207 HIS A N 1
ATOM 1580 C CA . HIS A 1 207 ? -6.778 32.941 10.133 1.00 37.66 207 HIS A CA 1
ATOM 1581 C C . HIS A 1 207 ? -5.300 33.370 10.040 1.00 37.66 207 HIS A C 1
ATOM 1583 O O . HIS A 1 207 ? -4.599 33.368 11.051 1.00 37.66 207 HIS A O 1
ATOM 1589 N N . PRO A 1 208 ? -4.840 33.870 8.880 1.00 43.41 208 PRO A N 1
ATOM 1590 C CA . PRO A 1 208 ? -3.850 34.926 8.840 1.00 43.41 208 PRO A CA 1
ATOM 1591 C C . PRO A 1 208 ? -4.542 36.274 8.576 1.00 43.41 208 PRO A C 1
ATOM 1593 O O . PRO A 1 208 ? -5.200 36.465 7.558 1.00 43.41 208 PRO A O 1
ATOM 1596 N N . ASN A 1 209 ? -4.332 37.187 9.522 1.00 42.53 209 ASN A N 1
ATOM 1597 C CA . ASN A 1 209 ? -4.287 38.645 9.387 1.00 42.53 209 ASN A CA 1
ATOM 1598 C C . ASN A 1 209 ? -5.564 39.409 9.001 1.00 42.53 209 ASN A C 1
ATOM 1600 O O . ASN A 1 209 ? -5.858 39.651 7.834 1.00 42.53 209 ASN A O 1
ATOM 1604 N N . GLY A 1 210 ? -6.216 39.943 10.035 1.00 42.00 210 GLY A N 1
ATOM 1605 C CA . GLY A 1 210 ? -6.840 41.261 9.988 1.00 42.00 210 GLY A CA 1
ATOM 1606 C C . GLY A 1 210 ? -6.226 42.142 11.076 1.00 42.00 210 GLY A C 1
ATOM 1607 O O . GLY A 1 210 ? -6.679 42.076 12.214 1.00 42.00 210 GLY A O 1
ATOM 1608 N N . CYS A 1 211 ? -5.188 42.895 10.712 1.00 37.97 211 CYS A N 1
ATOM 1609 C CA . CYS A 1 211 ? -4.735 44.154 11.311 1.00 37.97 211 CYS A CA 1
ATOM 1610 C C . CYS A 1 211 ? -3.956 44.907 10.230 1.00 37.97 211 CYS A C 1
ATOM 1612 O O . CYS A 1 211 ? -3.070 44.267 9.617 1.00 37.97 211 CYS A O 1
#

Sequence (211 aa):
MSAQALIAKAEAQGITLRLQAGAIAWESHRLPPDELLAELAAHKSEIVFALAQANTLSPLSTDDNCIINAWLDLIGENDFAQRLFVLQRCAANPLALEYVLGLVADAGLVVIALDEPILRPAILSVPSIWEATEDLPLLPDDKQFLTDLLQGKTLADKSALLAGYRRQWHEASSGETQEDRRDSAGRSAANRWIRRVATRGKSAQGHPNGC